Protein AF-R6ZJ84-F1 (afdb_monomer_lite)

Sequence (196 aa):
MERAIFVEGLQGAGKSTMVNRLSQKNPEYTVYREGDYVPVELAWCAYVDQETYQMLFEKYSGLKEEIYKNTVREEDAYVIAYTKILTKIPGFHKDLEQYEIYNGNKSREQFEEIVLKRYQRWNPKGEIFECAFLQNILENMLLYLQVEEEEILDFYRRLKEVLVGKKTEILLEHRILKEVFGKETRILRSKQEMPA

Secondary structure (DSSP, 8-state):
---EEEE---TTSSHHHHHHHHHHH-TTSEEE-TTS--SS--TT-EEE-HHHHHHHHHHTGGGHHHHHHTEEE-SS-EEE-GGG----STTHHHHHHTTSS-TT-S-HHHHHHHHHHHHHH---SSEEEES-SSHHHHHIIIIIS---HHHHHHHHHHHHHHTTT--EEEEES-HHHHHHHGGGEEE--STTSS--

Radius of gyration: 17.36 Å; chains: 1; bounding box: 38×36×52 Å

Structure (mmCIF, N/CA/C/O backbone):
data_AF-R6ZJ84-F1
#
_entry.id   AF-R6ZJ84-F1
#
loop_
_atom_site.group_PDB
_atom_site.id
_atom_site.type_symbol
_atom_site.label_atom_id
_atom_site.label_alt_id
_atom_site.label_comp_id
_atom_site.label_asym_id
_atom_site.label_entity_id
_atom_site.label_seq_id
_atom_site.pdbx_PDB_ins_code
_atom_site.Cartn_x
_atom_site.Cartn_y
_atom_site.Cartn_z
_atom_site.occupancy
_atom_site.B_iso_or_equiv
_atom_site.auth_seq_id
_atom_site.auth_comp_id
_atom_site.auth_asym_id
_atom_site.auth_atom_id
_atom_site.pdbx_PDB_model_num
ATOM 1 N N . MET A 1 1 ? -20.750 -7.384 13.009 1.00 53.12 1 MET A N 1
ATOM 2 C CA . MET A 1 1 ? -20.513 -6.072 12.365 1.00 53.12 1 MET A CA 1
ATOM 3 C C . MET A 1 1 ? -19.073 -6.063 11.924 1.00 53.12 1 MET A C 1
ATOM 5 O O . MET A 1 1 ? -18.196 -6.139 12.774 1.00 53.12 1 MET A O 1
ATOM 9 N N . GLU A 1 2 ? -18.869 -6.050 10.619 1.00 75.88 2 GLU A N 1
ATOM 10 C CA . GLU A 1 2 ? -17.567 -6.167 9.973 1.00 75.88 2 GLU A CA 1
ATOM 11 C C . GLU A 1 2 ? -16.751 -4.880 10.190 1.00 75.88 2 GLU A C 1
ATOM 13 O O . GLU A 1 2 ? -17.217 -3.777 9.904 1.00 75.88 2 GLU A O 1
ATOM 18 N N . ARG A 1 3 ? -15.577 -5.015 10.810 1.00 89.94 3 ARG A N 1
ATOM 19 C CA . ARG A 1 3 ? -14.608 -3.939 11.069 1.00 89.94 3 ARG A CA 1
ATOM 20 C C . ARG A 1 3 ? -13.269 -4.349 10.475 1.00 89.94 3 ARG A C 1
ATOM 22 O O . ARG A 1 3 ? -13.009 -5.535 10.329 1.00 89.94 3 ARG A O 1
ATOM 29 N N . ALA A 1 4 ? -12.408 -3.385 10.218 1.00 93.62 4 ALA A N 1
ATOM 30 C CA . ALA A 1 4 ? -11.043 -3.641 9.798 1.00 93.62 4 ALA A CA 1
ATOM 31 C C . ALA A 1 4 ? -10.068 -3.450 10.952 1.00 93.62 4 ALA A C 1
ATOM 33 O O . ALA A 1 4 ? -10.206 -2.498 11.722 1.00 93.62 4 ALA A O 1
ATOM 34 N N . ILE A 1 5 ? -9.082 -4.334 11.057 1.00 92.75 5 ILE A N 1
ATOM 35 C CA . ILE A 1 5 ? -8.035 -4.274 12.072 1.00 92.75 5 ILE A CA 1
ATOM 36 C C . ILE A 1 5 ? -6.697 -4.077 11.369 1.00 92.75 5 ILE A C 1
ATOM 38 O O . ILE A 1 5 ? -6.252 -4.944 10.623 1.00 92.75 5 ILE A O 1
ATOM 42 N N . PHE A 1 6 ? -6.044 -2.953 11.632 1.00 91.94 6 PHE A N 1
ATOM 43 C CA . PHE A 1 6 ? -4.700 -2.658 11.149 1.00 91.94 6 PHE A CA 1
ATOM 44 C C . PHE A 1 6 ? -3.689 -2.998 12.237 1.00 91.94 6 PHE A C 1
ATOM 46 O O . PHE A 1 6 ? -3.776 -2.486 13.354 1.00 91.94 6 PHE A O 1
ATOM 53 N N . VAL A 1 7 ? -2.746 -3.882 11.924 1.00 90.38 7 VAL A N 1
ATOM 54 C CA . VAL A 1 7 ? -1.642 -4.255 12.807 1.00 90.38 7 VAL A CA 1
ATOM 55 C C . VAL A 1 7 ? -0.372 -3.595 12.288 1.00 90.38 7 VAL A C 1
ATOM 57 O O . VAL A 1 7 ? 0.211 -4.030 11.296 1.00 90.38 7 VAL A O 1
ATOM 60 N N . GLU A 1 8 ? 0.061 -2.555 12.992 1.00 86.31 8 GLU A N 1
ATOM 61 C CA . GLU A 1 8 ? 1.183 -1.698 12.615 1.00 86.31 8 GLU A CA 1
ATOM 62 C C . GLU A 1 8 ? 2.317 -1.792 13.645 1.00 86.31 8 GLU A C 1
ATOM 64 O O . GLU A 1 8 ? 2.093 -2.008 14.838 1.00 86.31 8 GLU A O 1
ATOM 69 N N . GLY A 1 9 ? 3.555 -1.587 13.203 1.00 79.75 9 GLY A N 1
ATOM 70 C CA . GLY A 1 9 ? 4.733 -1.620 14.071 1.00 79.75 9 GLY A CA 1
ATOM 71 C C . GLY A 1 9 ? 6.024 -1.810 13.283 1.00 79.75 9 GLY A C 1
ATOM 72 O O . GLY A 1 9 ? 5.988 -2.100 12.092 1.00 79.75 9 GLY A O 1
ATOM 73 N N . LEU A 1 10 ? 7.174 -1.690 13.944 1.00 77.56 10 LEU A N 1
ATOM 74 C CA . LEU A 1 10 ? 8.474 -1.865 13.289 1.00 77.56 10 LEU A CA 1
ATOM 75 C C . LEU A 1 10 ? 8.723 -3.325 12.879 1.00 77.56 10 LEU A C 1
ATOM 77 O O . LEU A 1 10 ? 8.015 -4.258 13.283 1.00 77.56 10 LEU A O 1
ATOM 81 N N . GLN A 1 11 ? 9.734 -3.554 12.041 1.00 75.62 11 GLN A N 1
ATOM 82 C CA . GLN A 1 11 ? 10.185 -4.912 11.748 1.00 75.62 11 GLN A CA 1
ATOM 83 C C . GLN A 1 11 ? 10.655 -5.599 13.043 1.00 75.62 11 GLN A C 1
ATOM 85 O O . GLN A 1 11 ? 11.342 -5.005 13.867 1.00 75.62 11 GLN A O 1
ATOM 90 N N . GLY A 1 12 ? 10.239 -6.851 13.255 1.00 77.44 12 GLY A N 1
ATOM 91 C CA . GLY A 1 12 ? 10.548 -7.592 14.486 1.00 77.44 12 GLY A CA 1
ATOM 92 C C . GLY A 1 12 ? 9.620 -7.318 15.682 1.00 77.44 12 GLY A C 1
ATOM 93 O O . GLY A 1 12 ? 9.706 -8.046 16.668 1.00 77.44 12 GLY A O 1
ATOM 94 N N . ALA A 1 13 ? 8.666 -6.383 15.585 1.00 80.44 13 ALA A N 1
ATOM 95 C CA . ALA A 1 13 ? 7.697 -6.067 16.652 1.00 80.44 13 ALA A CA 1
ATOM 96 C C . ALA A 1 13 ? 6.671 -7.188 16.950 1.00 80.44 13 ALA A C 1
ATOM 98 O O . ALA A 1 13 ? 5.861 -7.102 17.868 1.00 80.44 13 ALA A O 1
ATOM 99 N N . GLY A 1 14 ? 6.674 -8.276 16.173 1.00 82.50 14 GLY A N 1
ATOM 100 C CA . GLY A 1 14 ? 5.743 -9.393 16.360 1.00 82.50 14 GLY A CA 1
ATOM 101 C C . GLY A 1 14 ? 4.381 -9.218 15.678 1.00 82.50 14 GLY A C 1
ATOM 102 O O . GLY A 1 14 ? 3.449 -9.953 16.010 1.00 82.50 14 GLY A O 1
ATOM 103 N N . LYS A 1 15 ? 4.269 -8.317 14.692 1.00 87.31 15 LYS A N 1
ATOM 104 C CA . LYS A 1 15 ? 3.055 -8.085 13.884 1.00 87.31 15 LYS A CA 1
ATOM 105 C C . LYS A 1 15 ? 2.448 -9.377 13.344 1.00 87.31 15 LYS A C 1
ATOM 107 O O . LYS A 1 15 ? 1.295 -9.678 13.635 1.00 87.31 15 LYS A O 1
ATOM 112 N N . SER A 1 16 ? 3.249 -10.219 12.692 1.00 88.56 16 SER A N 1
ATOM 113 C CA . SER A 1 16 ? 2.765 -11.478 12.114 1.00 88.56 16 SER A CA 1
ATOM 114 C C . SER A 1 16 ? 2.204 -12.430 13.176 1.00 88.56 16 SER A C 1
ATOM 116 O O . SER A 1 16 ? 1.234 -13.143 12.922 1.00 88.56 16 SER A O 1
ATOM 118 N N . THR A 1 17 ? 2.767 -12.411 14.394 1.00 88.44 17 THR A N 1
ATOM 119 C CA . THR A 1 17 ? 2.238 -13.173 15.541 1.00 88.44 17 THR A CA 1
ATOM 120 C C . THR A 1 17 ? 0.895 -12.614 16.005 1.00 88.44 17 THR A C 1
ATOM 122 O O . THR A 1 17 ? -0.007 -13.393 16.312 1.00 88.44 17 THR A O 1
ATOM 125 N N . MET A 1 18 ? 0.736 -11.289 16.043 1.00 87.88 18 MET A N 1
ATOM 126 C CA . MET A 1 18 ? -0.544 -10.654 16.356 1.00 87.88 18 MET A CA 1
ATOM 127 C C . MET A 1 18 ? -1.606 -10.995 15.308 1.00 87.88 18 MET A C 1
ATOM 129 O O . MET A 1 18 ? -2.676 -11.479 15.668 1.00 87.88 18 MET A O 1
ATOM 133 N N . VAL A 1 19 ? -1.288 -10.815 14.025 1.00 91.75 19 VAL A N 1
ATOM 134 C CA . VAL A 1 19 ? -2.180 -11.145 12.906 1.00 91.75 19 VAL A CA 1
ATOM 135 C C . VAL A 1 19 ? -2.615 -12.610 12.977 1.00 91.75 19 VAL A C 1
ATOM 137 O O . VAL A 1 19 ? -3.804 -12.893 12.874 1.00 91.75 19 VAL A O 1
ATOM 140 N N . ASN A 1 20 ? -1.692 -13.541 13.258 1.00 91.81 20 ASN A N 1
ATOM 141 C CA . ASN A 1 20 ? -2.020 -14.960 13.450 1.00 91.81 20 ASN A CA 1
ATOM 142 C C . ASN A 1 20 ? -3.033 -15.183 14.579 1.00 91.81 20 ASN A C 1
ATOM 144 O O . ASN A 1 20 ? -3.999 -15.920 14.405 1.00 91.81 20 ASN A O 1
ATOM 148 N N . ARG A 1 21 ? -2.833 -14.548 15.739 1.00 90.81 21 ARG A N 1
ATOM 149 C CA . ARG A 1 21 ? -3.754 -14.693 16.876 1.00 90.81 21 ARG A CA 1
ATOM 150 C C . ARG A 1 21 ? -5.117 -14.072 16.592 1.00 90.81 21 ARG A C 1
ATOM 152 O O . ARG A 1 21 ? -6.128 -14.659 16.959 1.00 90.81 21 ARG A O 1
ATOM 159 N N . LEU A 1 22 ? -5.153 -12.909 15.943 1.00 91.31 22 LEU A N 1
ATOM 160 C CA . LEU A 1 22 ? -6.401 -12.263 15.542 1.00 91.31 22 LEU A CA 1
ATOM 161 C C . LEU A 1 22 ? -7.157 -13.120 14.526 1.00 91.31 22 LEU A C 1
ATOM 163 O O . LEU A 1 22 ? -8.351 -13.328 14.700 1.00 91.31 22 LEU A O 1
ATOM 167 N N . SER A 1 23 ? -6.463 -13.677 13.535 1.00 93.75 23 SER A N 1
ATOM 168 C CA . SER A 1 23 ? -7.051 -14.574 12.536 1.00 93.75 23 SER A CA 1
ATOM 169 C C . SER A 1 23 ? -7.637 -15.838 13.166 1.00 93.75 23 SER A C 1
ATOM 171 O O . SER A 1 23 ? -8.750 -16.225 12.839 1.00 93.75 23 SER A O 1
ATOM 173 N N . GLN A 1 24 ? -6.944 -16.446 14.135 1.00 93.56 24 GLN A N 1
ATOM 174 C CA . GLN A 1 24 ? -7.463 -17.614 14.859 1.00 93.56 24 GLN A CA 1
ATOM 175 C C . GLN A 1 24 ? -8.738 -17.307 15.658 1.00 93.56 24 GLN A C 1
ATOM 177 O O . GLN A 1 24 ? -9.590 -18.179 15.808 1.00 93.56 24 GLN A O 1
ATOM 182 N N . LYS A 1 25 ? -8.864 -16.084 16.183 1.00 90.94 25 LYS A N 1
ATOM 183 C CA . LYS A 1 25 ? -10.033 -15.640 16.960 1.00 90.94 25 LYS A CA 1
ATOM 184 C C . LYS A 1 25 ? -11.189 -15.141 16.099 1.00 90.94 25 LYS A C 1
ATOM 186 O O . LYS A 1 25 ? -12.320 -15.149 16.566 1.00 90.94 25 LYS A O 1
ATOM 191 N N . ASN A 1 26 ? -10.892 -14.693 14.885 1.00 90.88 26 ASN A N 1
ATOM 192 C CA . ASN A 1 26 ? -11.852 -14.149 13.931 1.00 90.88 26 ASN A CA 1
ATOM 193 C C . ASN A 1 26 ? -11.669 -14.900 12.598 1.00 90.88 26 ASN A C 1
ATOM 195 O O . ASN A 1 26 ? -11.151 -14.323 11.639 1.00 90.88 26 ASN A O 1
ATOM 199 N N . PRO A 1 27 ? -11.989 -16.208 12.539 1.00 92.06 27 PRO A N 1
ATOM 200 C CA . PRO A 1 27 ? -11.742 -17.042 11.359 1.00 92.06 27 PRO A CA 1
ATOM 201 C C . PRO A 1 27 ? -12.523 -16.594 10.115 1.00 92.06 27 PRO A C 1
ATOM 203 O O . PRO A 1 27 ? -12.186 -16.988 9.004 1.00 92.06 27 PRO A O 1
ATOM 206 N N . GLU A 1 28 ? -13.562 -15.782 10.293 1.00 93.56 28 GLU A N 1
ATOM 207 C CA . GLU A 1 28 ? -14.332 -15.150 9.227 1.00 93.56 28 GLU A CA 1
ATOM 208 C C . GLU A 1 28 ? -13.633 -13.933 8.603 1.00 93.56 28 GLU A C 1
ATOM 210 O O . GLU A 1 28 ? -14.063 -13.468 7.548 1.00 93.56 28 GLU A O 1
ATOM 215 N N . TYR A 1 29 ? -12.569 -13.412 9.228 1.00 94.56 29 TYR A N 1
ATOM 216 C CA . TYR A 1 29 ? -11.862 -12.242 8.716 1.00 94.56 29 TYR A CA 1
ATOM 217 C C . TYR A 1 29 ? -10.895 -12.625 7.599 1.00 94.56 29 TYR A C 1
ATOM 219 O O . TYR A 1 29 ? -10.146 -13.600 7.690 1.00 94.56 29 TYR A O 1
ATOM 227 N N . THR A 1 30 ? -10.843 -11.785 6.569 1.00 94.69 30 THR A N 1
ATOM 228 C CA . THR A 1 30 ? -9.831 -11.895 5.516 1.00 94.69 30 THR A CA 1
ATOM 229 C C . THR A 1 30 ? -8.513 -11.316 6.012 1.00 94.69 30 THR A C 1
ATOM 231 O O . THR A 1 30 ? -8.463 -10.180 6.480 1.00 94.69 30 THR A O 1
ATOM 234 N N . VAL A 1 31 ? -7.432 -12.088 5.913 1.00 93.81 31 VAL A N 1
ATOM 235 C CA . VAL A 1 31 ? -6.096 -11.641 6.321 1.00 93.81 31 VAL A CA 1
ATOM 236 C C . VAL A 1 31 ? -5.303 -11.193 5.104 1.00 93.81 31 VAL A C 1
ATOM 238 O O . VAL A 1 31 ? -5.142 -11.964 4.163 1.00 93.81 31 VAL A O 1
ATOM 241 N N . TYR A 1 32 ? -4.763 -9.981 5.179 1.00 92.44 32 TYR A N 1
ATOM 242 C CA . TYR A 1 32 ? -3.833 -9.417 4.210 1.00 92.44 32 TYR A CA 1
ATOM 243 C C . TYR A 1 32 ? -2.459 -9.277 4.851 1.00 92.44 32 TYR A C 1
ATOM 245 O O . TYR A 1 32 ? -2.297 -8.600 5.871 1.00 92.44 32 TYR A O 1
ATOM 253 N N . ARG A 1 33 ? -1.476 -9.949 4.259 1.00 88.31 33 ARG A N 1
ATOM 254 C CA . ARG A 1 33 ? -0.074 -9.877 4.658 1.00 88.31 33 ARG A CA 1
ATOM 255 C C . ARG A 1 33 ? 0.638 -8.777 3.896 1.00 88.31 33 ARG A C 1
ATOM 257 O O . ARG A 1 33 ? 0.220 -8.362 2.818 1.00 88.31 33 ARG A O 1
ATOM 264 N N . GLU A 1 34 ? 1.769 -8.374 4.450 1.00 80.31 34 GLU A N 1
ATOM 265 C CA . GLU A 1 34 ? 2.727 -7.512 3.776 1.00 80.31 34 GLU A CA 1
ATOM 266 C C . GLU A 1 34 ? 3.066 -8.092 2.382 1.00 80.31 34 GLU A C 1
ATOM 268 O O . GLU A 1 34 ? 3.438 -9.264 2.251 1.00 80.31 34 GLU A O 1
ATOM 273 N N . GLY A 1 35 ? 2.874 -7.286 1.333 1.00 73.62 35 GLY A N 1
ATOM 274 C CA . GLY A 1 35 ? 3.100 -7.665 -0.068 1.00 73.62 35 GLY A CA 1
ATOM 275 C C . GLY A 1 35 ? 1.980 -8.409 -0.772 1.00 73.62 35 GLY A C 1
ATOM 276 O O . GLY A 1 35 ? 2.141 -8.770 -1.937 1.00 73.62 35 GLY A O 1
ATOM 277 N N . ASP A 1 36 ? 0.858 -8.666 -0.106 1.00 84.50 36 ASP A N 1
ATOM 278 C CA . ASP A 1 36 ? -0.362 -9.043 -0.815 1.00 84.50 36 ASP A CA 1
ATOM 279 C C . ASP A 1 36 ? -0.910 -7.847 -1.609 1.00 84.50 36 ASP A C 1
ATOM 281 O O . ASP A 1 36 ? -0.648 -6.692 -1.283 1.00 84.50 36 ASP A O 1
ATOM 285 N N . TYR A 1 37 ? -1.727 -8.114 -2.632 1.00 86.56 37 TYR A N 1
ATOM 286 C CA . TYR A 1 37 ? -2.614 -7.069 -3.136 1.00 86.56 37 TYR A CA 1
ATOM 287 C C . TYR A 1 37 ? -3.651 -6.750 -2.057 1.00 86.56 37 TYR A C 1
ATOM 289 O O . TYR A 1 37 ? -4.413 -7.630 -1.640 1.00 86.56 37 TYR A O 1
ATOM 297 N N . VAL A 1 38 ? -3.702 -5.487 -1.638 1.00 85.75 38 VAL A N 1
ATOM 298 C CA . VAL A 1 38 ? -4.604 -5.019 -0.589 1.00 85.75 38 VAL A CA 1
ATOM 299 C C . VAL A 1 38 ? -5.481 -3.875 -1.122 1.00 85.75 38 VAL A C 1
ATOM 301 O O . VAL A 1 38 ? -4.993 -2.998 -1.838 1.00 85.75 38 VAL A O 1
ATOM 304 N N . PRO A 1 39 ? -6.779 -3.799 -0.765 1.00 85.44 39 PRO A N 1
ATOM 305 C CA . PRO A 1 39 ? -7.652 -2.714 -1.231 1.00 85.44 39 PRO A CA 1
ATOM 306 C C . PRO A 1 39 ? -7.190 -1.294 -0.860 1.00 85.44 39 PRO A C 1
ATOM 308 O O . PRO A 1 39 ? -7.566 -0.337 -1.529 1.00 85.44 39 PRO A O 1
ATOM 311 N N . VAL A 1 40 ? -6.390 -1.150 0.200 1.00 90.88 40 VAL A N 1
ATOM 312 C CA . VAL A 1 40 ? -5.997 0.149 0.776 1.00 90.88 40 VAL A CA 1
ATOM 313 C C . VAL A 1 40 ? -4.511 0.484 0.630 1.00 90.88 40 VAL A C 1
ATOM 315 O O . VAL A 1 40 ? -4.148 1.646 0.749 1.00 90.88 40 VAL A O 1
ATOM 318 N N . GLU A 1 41 ? -3.670 -0.501 0.312 1.00 90.50 41 GLU A N 1
ATOM 319 C CA . GLU A 1 41 ? -2.203 -0.407 0.309 1.00 90.50 41 GLU A CA 1
ATOM 320 C C . GLU A 1 41 ? -1.638 -1.084 -0.951 1.00 90.50 41 GLU A C 1
ATOM 322 O O . GLU A 1 41 ? -2.194 -2.072 -1.428 1.00 90.50 41 GLU A O 1
ATOM 327 N N . LEU A 1 42 ? -0.557 -0.525 -1.496 1.00 92.25 42 LEU A N 1
ATOM 328 C CA . LEU A 1 42 ? 0.132 -0.932 -2.721 1.00 92.25 42 LEU A CA 1
ATOM 329 C C . LEU A 1 42 ? 1.640 -1.178 -2.534 1.00 92.25 42 LEU A C 1
ATOM 331 O O . LEU A 1 42 ? 2.360 -1.266 -3.528 1.00 92.25 42 LEU A O 1
ATOM 335 N N . ALA A 1 43 ? 2.143 -1.267 -1.302 1.00 90.50 43 ALA A N 1
ATOM 336 C CA . ALA A 1 43 ? 3.534 -1.637 -1.059 1.00 90.50 43 ALA A CA 1
ATOM 337 C C . ALA A 1 43 ? 3.872 -2.950 -1.784 1.00 90.50 43 ALA A C 1
ATOM 339 O O . ALA A 1 43 ? 3.113 -3.922 -1.723 1.00 90.50 43 ALA A O 1
ATOM 340 N N . TRP A 1 44 ? 4.995 -2.957 -2.509 1.00 91.94 44 TRP A N 1
ATOM 341 C CA . TRP A 1 44 ? 5.437 -4.087 -3.336 1.00 91.94 44 TRP A CA 1
ATOM 342 C C . TRP A 1 44 ? 4.495 -4.479 -4.476 1.00 91.94 44 TRP A C 1
ATOM 344 O O . TRP A 1 44 ? 4.502 -5.626 -4.943 1.00 91.94 44 TRP A O 1
ATOM 354 N N . CYS A 1 45 ? 3.705 -3.512 -4.946 1.00 94.38 45 CYS A N 1
ATOM 355 C CA . CYS A 1 45 ? 2.878 -3.620 -6.135 1.00 94.38 45 CYS A CA 1
ATOM 356 C C . CYS A 1 45 ? 3.227 -2.521 -7.146 1.00 94.38 45 CYS A C 1
ATOM 358 O O . CYS A 1 45 ? 3.256 -1.335 -6.817 1.00 94.38 45 CYS A O 1
ATOM 360 N N . ALA A 1 46 ? 3.397 -2.901 -8.411 1.00 95.94 46 ALA A N 1
ATOM 361 C CA . ALA A 1 46 ? 3.502 -1.937 -9.500 1.00 95.94 46 ALA A CA 1
ATOM 362 C C . ALA A 1 46 ? 2.115 -1.343 -9.785 1.00 95.94 46 ALA A C 1
ATOM 364 O O . ALA A 1 46 ? 1.144 -2.092 -9.910 1.00 95.94 46 ALA A O 1
ATOM 365 N N . TYR A 1 47 ? 2.029 -0.017 -9.905 1.00 96.00 47 TYR A N 1
ATOM 366 C CA . TYR A 1 47 ? 0.806 0.732 -10.194 1.00 96.00 47 TYR A CA 1
ATOM 367 C C . TYR A 1 47 ? 0.950 1.457 -11.533 1.00 96.00 47 TYR A C 1
ATOM 369 O O . TYR A 1 47 ? 1.595 2.507 -11.634 1.00 96.00 47 TYR A O 1
ATOM 377 N N . VAL A 1 48 ? 0.372 0.864 -12.577 1.00 96.50 48 VAL A N 1
ATOM 378 C CA . VAL A 1 48 ? 0.633 1.248 -13.968 1.00 96.50 48 VAL A CA 1
ATOM 379 C C . VAL A 1 48 ? -0.649 1.524 -14.742 1.00 96.50 48 VAL A C 1
ATOM 381 O O . VAL A 1 48 ? -1.707 0.974 -14.442 1.00 96.50 48 VAL A O 1
ATOM 384 N N . ASP A 1 49 ? -0.556 2.367 -15.765 1.00 96.06 49 ASP A N 1
ATOM 385 C CA . ASP A 1 49 ? -1.636 2.557 -16.729 1.00 96.06 49 ASP A CA 1
ATOM 386 C C . ASP A 1 49 ? -1.718 1.388 -17.729 1.00 96.06 49 ASP A C 1
ATOM 388 O O . ASP A 1 49 ? -0.925 0.442 -17.713 1.00 96.06 49 ASP A O 1
ATOM 392 N N . GLN A 1 50 ? -2.718 1.437 -18.610 1.00 95.94 50 GLN A N 1
ATOM 393 C CA . GLN A 1 50 ? -2.937 0.397 -19.612 1.00 95.94 50 GLN A CA 1
ATOM 394 C C . GLN A 1 50 ? -1.775 0.260 -20.604 1.00 95.94 50 GLN A C 1
ATOM 396 O O . GLN A 1 50 ? -1.464 -0.858 -21.013 1.00 95.94 50 GLN A O 1
ATOM 401 N N . GLU A 1 51 ? -1.159 1.366 -21.013 1.00 96.81 51 GLU A N 1
ATOM 402 C CA . GLU A 1 51 ? -0.064 1.354 -21.987 1.00 96.81 51 GLU A CA 1
ATOM 403 C C . GLU A 1 51 ? 1.169 0.668 -21.395 1.00 96.81 51 GLU A C 1
ATOM 405 O O . GLU A 1 51 ? 1.705 -0.283 -21.968 1.00 96.81 51 GLU A O 1
ATOM 410 N N . THR A 1 52 ? 1.546 1.074 -20.186 1.00 97.31 52 THR A N 1
ATOM 411 C CA . THR A 1 52 ? 2.655 0.494 -19.433 1.00 97.31 52 THR A CA 1
ATOM 412 C C . THR A 1 52 ? 2.396 -0.974 -19.113 1.00 97.31 52 THR A C 1
ATOM 414 O O . THR A 1 52 ? 3.293 -1.805 -19.252 1.00 97.31 52 THR A O 1
ATOM 417 N N . TYR A 1 53 ? 1.161 -1.334 -18.755 1.00 97.31 53 TYR A N 1
ATOM 418 C CA . TYR A 1 53 ? 0.775 -2.726 -18.537 1.00 97.31 53 TYR A CA 1
ATOM 419 C C . TYR A 1 53 ? 0.988 -3.597 -19.784 1.00 97.31 53 TYR A C 1
ATOM 421 O O . TYR A 1 53 ? 1.592 -4.668 -19.694 1.00 97.31 53 TYR A O 1
ATOM 429 N N . GLN A 1 54 ? 0.542 -3.134 -20.957 1.00 96.31 54 GLN A N 1
ATOM 430 C CA . GLN A 1 54 ? 0.733 -3.854 -22.222 1.00 96.31 54 GLN A CA 1
ATOM 431 C C . GLN A 1 54 ? 2.219 -3.973 -22.584 1.00 96.31 54 GLN A C 1
ATOM 433 O O . GLN A 1 54 ? 2.682 -5.062 -22.926 1.00 96.31 54 GLN A O 1
ATOM 438 N N . MET A 1 55 ? 2.991 -2.897 -22.411 1.00 97.19 55 MET A N 1
ATOM 439 C CA . MET A 1 55 ? 4.443 -2.919 -22.601 1.00 97.19 55 MET A CA 1
ATOM 440 C C . MET A 1 55 ? 5.120 -3.967 -21.701 1.00 97.19 55 MET A C 1
ATOM 442 O O . MET A 1 55 ? 5.955 -4.738 -22.178 1.00 97.19 55 MET A O 1
ATOM 446 N N . LEU A 1 56 ? 4.764 -4.037 -20.412 1.00 96.12 56 LEU A N 1
ATOM 447 C CA . LEU A 1 56 ? 5.310 -5.036 -19.483 1.00 96.12 56 LEU A CA 1
ATOM 448 C C . LEU A 1 56 ? 4.929 -6.465 -19.895 1.00 96.12 56 LEU A C 1
ATOM 450 O O . LEU A 1 56 ? 5.766 -7.369 -19.831 1.00 96.12 56 LEU A O 1
ATOM 454 N N . PHE A 1 57 ? 3.700 -6.662 -20.376 1.00 92.19 57 PHE A N 1
ATOM 455 C CA . PHE A 1 57 ? 3.225 -7.935 -20.924 1.00 92.19 57 PHE A CA 1
ATOM 456 C C . PHE A 1 57 ? 4.040 -8.410 -22.126 1.00 92.19 57 PHE A C 1
ATOM 458 O O . PHE A 1 57 ? 4.302 -9.606 -22.272 1.00 92.19 57 PHE A O 1
ATOM 465 N N . GLU A 1 58 ? 4.422 -7.495 -23.011 1.00 95.00 58 GLU A N 1
ATOM 466 C CA . GLU A 1 58 ? 5.235 -7.803 -24.185 1.00 95.00 58 GLU A CA 1
ATOM 467 C C . GLU A 1 58 ? 6.695 -8.058 -23.808 1.00 95.00 58 GLU A C 1
ATOM 469 O O . GLU A 1 58 ? 7.256 -9.095 -24.182 1.00 95.00 58 GLU A O 1
ATOM 474 N N . LYS A 1 59 ? 7.281 -7.163 -23.003 1.00 96.38 59 LYS A N 1
ATOM 475 C CA . LYS A 1 59 ? 8.667 -7.247 -22.519 1.00 96.38 59 LYS A CA 1
ATOM 476 C C . LYS A 1 59 ? 8.932 -8.559 -21.783 1.00 96.38 59 LYS A C 1
ATOM 478 O O . LYS A 1 59 ? 9.949 -9.208 -22.024 1.00 96.38 59 LYS A O 1
ATOM 483 N N . TYR A 1 60 ? 7.999 -8.981 -20.933 1.00 96.38 60 TYR A N 1
ATOM 484 C CA . TYR A 1 60 ? 8.082 -10.218 -20.159 1.00 96.38 60 TYR A CA 1
ATOM 485 C C . TYR A 1 60 ? 7.124 -11.284 -20.689 1.00 96.38 60 TYR A C 1
ATOM 487 O O . TYR A 1 60 ? 6.398 -11.924 -19.931 1.00 96.38 60 TYR A O 1
ATOM 495 N N . SER A 1 61 ? 7.150 -11.512 -22.006 1.00 93.62 61 SER A N 1
ATOM 496 C CA . SER A 1 61 ? 6.257 -12.462 -22.684 1.00 93.62 61 SER A CA 1
ATOM 497 C C . SER A 1 61 ? 6.240 -13.874 -22.075 1.00 93.62 61 SER A C 1
ATOM 499 O O . SER A 1 61 ? 5.183 -14.500 -22.019 1.00 93.62 61 SER A O 1
ATOM 501 N N . GLY A 1 62 ? 7.377 -14.350 -21.553 1.00 94.62 62 GLY A N 1
ATOM 502 C CA . GLY A 1 62 ? 7.494 -15.636 -20.851 1.00 94.62 62 GLY A CA 1
ATOM 503 C C . GLY A 1 62 ? 6.854 -15.685 -19.455 1.00 94.62 62 GLY A C 1
ATOM 504 O O . GLY A 1 62 ? 6.801 -16.756 -18.862 1.00 94.62 62 GLY A O 1
ATOM 505 N N . LEU A 1 63 ? 6.377 -14.554 -18.928 1.00 96.75 63 LEU A N 1
ATOM 506 C CA . LEU A 1 63 ? 5.690 -14.435 -17.637 1.00 96.75 63 LEU A CA 1
ATOM 507 C C . LEU A 1 63 ? 4.242 -13.948 -17.780 1.00 96.75 63 LEU A C 1
ATOM 509 O O . LEU A 1 63 ? 3.616 -13.657 -16.768 1.00 96.75 63 LEU A O 1
ATOM 513 N N . LYS A 1 64 ? 3.684 -13.861 -18.997 1.00 94.69 64 LYS A N 1
ATOM 514 C CA . LYS A 1 64 ? 2.336 -13.302 -19.234 1.00 94.69 64 LYS A CA 1
ATOM 515 C C . LYS A 1 64 ? 1.259 -13.893 -18.330 1.00 94.69 64 LYS A C 1
ATOM 517 O O . LYS A 1 64 ? 0.456 -13.144 -17.786 1.00 94.69 64 LYS A O 1
ATOM 522 N N . GLU A 1 65 ? 1.248 -15.213 -18.158 1.00 96.00 65 GLU A N 1
ATOM 523 C CA . GLU A 1 65 ? 0.269 -15.888 -17.298 1.00 96.00 65 GLU A CA 1
ATOM 524 C C . GLU A 1 65 ? 0.430 -15.490 -15.828 1.00 96.00 65 GLU A C 1
ATOM 526 O O . GLU A 1 65 ? -0.556 -15.183 -15.161 1.00 96.00 65 GLU A O 1
ATOM 531 N N . GLU A 1 66 ? 1.668 -15.426 -15.336 1.00 96.94 66 GLU A N 1
ATOM 532 C CA . GLU A 1 66 ? 1.957 -15.027 -13.958 1.00 96.94 66 GLU A CA 1
ATOM 533 C C . GLU A 1 66 ? 1.668 -13.543 -13.719 1.00 96.94 66 GLU A C 1
ATOM 535 O O . GLU A 1 66 ? 1.080 -13.197 -12.696 1.00 96.94 66 GLU A O 1
ATOM 540 N N . ILE A 1 67 ? 2.008 -12.662 -14.666 1.00 96.94 67 ILE A N 1
ATOM 541 C CA . ILE A 1 67 ? 1.665 -11.239 -14.575 1.00 96.94 67 ILE A CA 1
ATOM 542 C C . ILE A 1 67 ? 0.143 -11.090 -14.574 1.00 96.94 67 ILE A C 1
ATOM 544 O O . ILE A 1 67 ? -0.390 -10.449 -13.674 1.00 96.94 67 ILE A O 1
ATOM 548 N N . TYR A 1 68 ? -0.571 -11.738 -15.499 1.00 96.44 68 TYR A N 1
ATOM 549 C CA . TYR A 1 68 ? -2.036 -11.704 -15.551 1.00 96.44 68 TYR A CA 1
ATOM 550 C C . TYR A 1 68 ? -2.668 -12.164 -14.233 1.00 96.44 68 TYR A C 1
ATOM 552 O O . TYR A 1 68 ? -3.508 -11.469 -13.669 1.00 96.44 68 TYR A O 1
ATOM 560 N N . LYS A 1 69 ? -2.231 -13.316 -13.714 1.00 96.12 69 LYS A N 1
ATOM 561 C CA . LYS A 1 69 ? -2.750 -13.915 -12.478 1.00 96.12 69 LYS A CA 1
ATOM 562 C C . LYS A 1 69 ? -2.522 -13.040 -11.245 1.00 96.12 69 LYS A C 1
ATOM 564 O O . LYS A 1 69 ? -3.343 -13.062 -10.334 1.00 96.12 69 LYS A O 1
ATOM 569 N N . ASN A 1 70 ? -1.418 -12.296 -11.210 1.00 95.12 70 ASN A N 1
ATOM 570 C CA . ASN A 1 70 ? -1.064 -11.412 -10.099 1.00 95.12 70 ASN A CA 1
ATOM 571 C C . ASN A 1 70 ? -1.432 -9.944 -10.369 1.00 95.12 70 ASN A C 1
ATOM 573 O O . ASN A 1 70 ? -0.943 -9.058 -9.668 1.00 95.12 70 ASN A O 1
ATOM 577 N N . THR A 1 71 ? -2.280 -9.681 -11.369 1.00 95.75 71 THR A N 1
ATOM 578 C CA . THR A 1 71 ? -2.767 -8.338 -11.678 1.00 95.75 71 THR A CA 1
ATOM 579 C C . THR A 1 71 ? -4.222 -8.167 -11.277 1.00 95.75 71 THR A C 1
ATOM 581 O O . THR A 1 71 ? -5.087 -8.957 -11.655 1.00 95.75 71 THR A O 1
ATOM 584 N N . VAL A 1 72 ? -4.513 -7.067 -10.588 1.00 94.81 72 VAL A N 1
ATOM 585 C CA . VAL A 1 72 ? -5.875 -6.574 -10.386 1.00 94.81 72 VAL A CA 1
ATOM 586 C C . VAL A 1 72 ? -6.083 -5.335 -11.243 1.00 94.81 72 VAL A C 1
ATOM 588 O O . VAL A 1 72 ? -5.316 -4.375 -11.170 1.00 94.81 72 VAL A O 1
ATOM 591 N N . ARG A 1 73 ? -7.132 -5.358 -12.068 1.00 93.62 73 ARG A N 1
ATOM 592 C CA . ARG A 1 73 ? -7.569 -4.179 -12.814 1.00 93.62 73 ARG A CA 1
ATOM 593 C C . ARG A 1 73 ? -8.449 -3.315 -11.919 1.00 93.62 73 ARG A C 1
ATOM 595 O O . ARG A 1 73 ? -9.507 -3.752 -11.471 1.00 93.62 73 ARG A O 1
ATOM 602 N N . GLU A 1 74 ? -8.020 -2.083 -11.717 1.00 89.50 74 GLU A N 1
ATOM 603 C CA . GLU A 1 74 ? -8.811 -1.004 -11.141 1.00 89.50 74 GLU A CA 1
ATOM 604 C C . GLU A 1 74 ? -9.318 -0.098 -12.280 1.00 89.50 74 GLU A C 1
ATOM 606 O O . GLU A 1 74 ? -8.942 -0.289 -13.437 1.00 89.50 74 GLU A O 1
ATOM 611 N N . GLU A 1 75 ? -10.225 0.843 -11.994 1.00 83.38 75 GLU A N 1
ATOM 612 C CA . GLU A 1 75 ? -10.880 1.660 -13.039 1.00 83.38 75 GLU A CA 1
ATOM 613 C C . GLU A 1 75 ? -9.876 2.302 -14.010 1.00 83.38 75 GLU A C 1
ATOM 615 O O . GLU A 1 75 ? -10.029 2.164 -15.224 1.00 83.38 75 GLU A O 1
ATOM 620 N N . ASP A 1 76 ? -8.819 2.909 -13.463 1.00 85.31 76 ASP A N 1
ATOM 621 C CA . ASP A 1 76 ? -7.855 3.718 -14.216 1.00 85.31 76 ASP A CA 1
ATOM 622 C C . ASP A 1 76 ? -6.443 3.100 -14.252 1.00 85.31 76 ASP A C 1
ATOM 624 O O . ASP A 1 76 ? -5.520 3.702 -14.800 1.00 85.31 76 ASP A O 1
ATOM 628 N N . ALA A 1 77 ? -6.239 1.929 -13.639 1.00 93.31 77 ALA A N 1
ATOM 629 C CA . ALA A 1 77 ? -4.905 1.372 -13.417 1.00 93.31 77 ALA A CA 1
ATOM 630 C C . ALA A 1 77 ? -4.889 -0.159 -13.326 1.00 93.31 77 ALA A C 1
ATOM 632 O O . ALA A 1 77 ? -5.900 -0.813 -13.066 1.00 93.31 77 ALA A O 1
ATOM 633 N N . TYR A 1 78 ? -3.701 -0.725 -13.495 1.00 95.88 78 TYR A N 1
ATOM 634 C CA . TYR A 1 78 ? -3.386 -2.122 -13.239 1.00 95.88 78 TYR A CA 1
ATOM 635 C C . TYR A 1 78 ? -2.426 -2.196 -12.058 1.00 95.88 78 TYR A C 1
ATOM 637 O O . TYR A 1 78 ? -1.378 -1.548 -12.049 1.00 95.88 78 TYR A O 1
ATOM 645 N N . VAL A 1 79 ? -2.798 -3.000 -11.066 1.00 95.88 79 VAL A N 1
ATOM 646 C CA . VAL A 1 79 ? -1.987 -3.264 -9.881 1.00 95.88 79 VAL A CA 1
ATOM 647 C C . VAL A 1 79 ? -1.379 -4.646 -10.009 1.00 95.88 79 VAL A C 1
ATOM 649 O O . VAL A 1 79 ? -2.113 -5.631 -9.995 1.00 95.88 79 VAL A O 1
ATOM 652 N N . ILE A 1 80 ? -0.056 -4.728 -10.114 1.00 96.00 80 ILE A N 1
ATOM 653 C CA . ILE A 1 80 ? 0.664 -5.994 -10.275 1.00 96.00 80 ILE A CA 1
ATOM 654 C C . ILE A 1 80 ? 1.399 -6.311 -8.972 1.00 96.00 80 ILE A C 1
ATOM 656 O O . ILE A 1 80 ? 2.378 -5.638 -8.644 1.00 96.00 80 ILE A O 1
ATOM 660 N N . ALA A 1 81 ? 0.982 -7.359 -8.256 1.00 94.81 81 ALA A N 1
ATOM 661 C CA . ALA A 1 81 ? 1.662 -7.866 -7.057 1.00 94.81 81 ALA A CA 1
ATOM 662 C C . ALA A 1 81 ? 2.936 -8.644 -7.445 1.00 94.81 81 ALA A C 1
ATOM 664 O O . ALA A 1 81 ? 3.040 -9.864 -7.302 1.00 94.81 81 ALA A O 1
ATOM 665 N N . TYR A 1 82 ? 3.901 -7.939 -8.029 1.00 94.31 82 TYR A N 1
ATOM 666 C CA . TYR A 1 82 ? 5.011 -8.535 -8.769 1.00 94.31 82 TYR A CA 1
ATOM 667 C C . TYR A 1 82 ? 5.996 -9.322 -7.899 1.00 94.31 82 TYR A C 1
ATOM 669 O O . TYR A 1 82 ? 6.672 -10.225 -8.392 1.00 94.31 82 TYR A O 1
ATOM 677 N N . THR A 1 83 ? 6.055 -9.035 -6.600 1.00 92.75 83 THR A N 1
ATOM 678 C CA . THR A 1 83 ? 6.862 -9.796 -5.637 1.00 92.75 83 THR A CA 1
ATOM 679 C C . THR A 1 83 ? 6.326 -11.209 -5.394 1.00 92.75 83 THR A C 1
ATOM 681 O O . THR A 1 83 ? 7.083 -12.083 -4.973 1.00 92.75 83 THR A O 1
ATOM 684 N N . LYS A 1 84 ? 5.058 -11.485 -5.738 1.00 91.81 84 LYS A N 1
ATOM 685 C CA . LYS A 1 84 ? 4.482 -12.842 -5.737 1.00 91.81 84 LYS A CA 1
ATOM 686 C C . LYS A 1 84 ? 4.901 -13.672 -6.953 1.00 91.81 84 LYS A C 1
ATOM 688 O O . LYS A 1 84 ? 4.769 -14.895 -6.928 1.00 91.81 84 LYS A O 1
ATOM 693 N N . ILE A 1 85 ? 5.429 -13.038 -8.002 1.00 94.19 85 ILE A N 1
ATOM 694 C CA . ILE A 1 85 ? 5.878 -13.719 -9.218 1.00 94.19 85 ILE A CA 1
ATOM 695 C C . ILE A 1 85 ? 7.304 -14.232 -8.997 1.00 94.19 85 ILE A C 1
ATOM 697 O O . ILE A 1 85 ? 8.280 -13.476 -9.003 1.00 94.19 85 ILE A O 1
ATOM 701 N N . LEU A 1 86 ? 7.429 -15.547 -8.808 1.00 93.88 86 LEU A N 1
ATOM 702 C CA . LEU A 1 86 ? 8.719 -16.218 -8.671 1.00 93.88 86 LEU A CA 1
ATOM 703 C C . LEU A 1 86 ? 9.323 -16.463 -10.053 1.00 93.88 86 LEU A C 1
ATOM 705 O O . LEU A 1 86 ? 8.822 -17.264 -10.838 1.00 93.88 86 LEU A O 1
ATOM 709 N N . THR A 1 87 ? 10.429 -15.789 -10.349 1.00 94.81 87 THR A N 1
ATOM 710 C CA . THR A 1 87 ? 11.090 -15.896 -11.650 1.00 94.81 87 THR A CA 1
ATOM 711 C C . THR A 1 87 ? 12.604 -15.805 -11.525 1.00 94.81 87 THR A C 1
ATOM 713 O O . THR A 1 87 ? 13.137 -15.214 -10.589 1.00 94.81 87 THR A O 1
ATOM 716 N N . LYS A 1 88 ? 13.303 -16.409 -12.492 1.00 93.62 88 LYS A N 1
ATOM 717 C CA . LYS A 1 88 ? 14.758 -16.294 -12.664 1.00 93.62 88 LYS A CA 1
ATOM 718 C C . LYS A 1 88 ? 15.145 -15.255 -13.716 1.00 93.62 88 LYS A C 1
ATOM 720 O O . LYS A 1 88 ? 16.337 -15.085 -13.957 1.00 93.62 88 LYS A O 1
ATOM 725 N N . ILE A 1 89 ? 14.173 -14.604 -14.366 1.00 93.50 89 ILE A N 1
ATOM 726 C CA . ILE A 1 89 ? 14.445 -13.568 -15.367 1.00 93.50 89 ILE A CA 1
ATOM 727 C C . ILE A 1 89 ? 15.168 -12.406 -14.671 1.00 93.50 89 ILE A C 1
ATOM 729 O O . ILE A 1 89 ? 14.578 -11.764 -13.796 1.00 93.50 89 ILE A O 1
ATOM 733 N N . PRO A 1 90 ? 16.437 -12.127 -15.024 1.00 92.50 90 PRO A N 1
ATOM 734 C CA . PRO A 1 90 ? 17.203 -11.090 -14.355 1.00 92.50 90 PRO A CA 1
ATOM 735 C C . PRO A 1 90 ? 16.549 -9.719 -14.515 1.00 92.50 90 PRO A C 1
ATOM 737 O O . PRO A 1 90 ? 16.073 -9.363 -15.591 1.00 92.50 90 PRO A O 1
ATOM 740 N N . GLY A 1 91 ? 16.547 -8.941 -13.435 1.00 93.06 91 GLY A N 1
ATOM 741 C CA . GLY A 1 91 ? 16.054 -7.566 -13.443 1.00 93.06 91 GLY A CA 1
ATOM 742 C C . GLY A 1 91 ? 14.533 -7.408 -13.429 1.00 93.06 91 GLY A C 1
ATOM 743 O O . GLY A 1 91 ? 14.097 -6.276 -13.301 1.00 93.06 91 GLY A O 1
ATOM 744 N N . PHE A 1 92 ? 13.733 -8.483 -13.493 1.00 96.75 92 PHE A N 1
ATOM 745 C CA . PHE A 1 92 ? 12.264 -8.389 -13.469 1.00 96.75 92 PHE A CA 1
ATOM 746 C C . PHE A 1 92 ? 11.742 -7.596 -12.261 1.00 96.75 92 PHE A C 1
ATOM 748 O O . PHE A 1 92 ? 11.060 -6.593 -12.433 1.00 96.75 92 PHE A O 1
ATOM 755 N N . HIS A 1 93 ? 12.109 -7.993 -11.039 1.00 95.94 93 HIS A N 1
ATOM 756 C CA . HIS A 1 93 ? 11.623 -7.318 -9.829 1.00 95.94 93 HIS A CA 1
ATOM 757 C C . HIS A 1 93 ? 12.087 -5.864 -9.741 1.00 95.94 93 HIS A C 1
ATOM 759 O O . HIS A 1 93 ? 11.290 -5.002 -9.402 1.00 95.94 93 HIS A O 1
ATOM 765 N N . LYS A 1 94 ? 13.344 -5.589 -10.108 1.00 95.44 94 LYS A N 1
ATOM 766 C CA . LYS A 1 94 ? 13.902 -4.229 -10.115 1.00 95.44 94 LYS A CA 1
ATOM 767 C C . LYS A 1 94 ? 1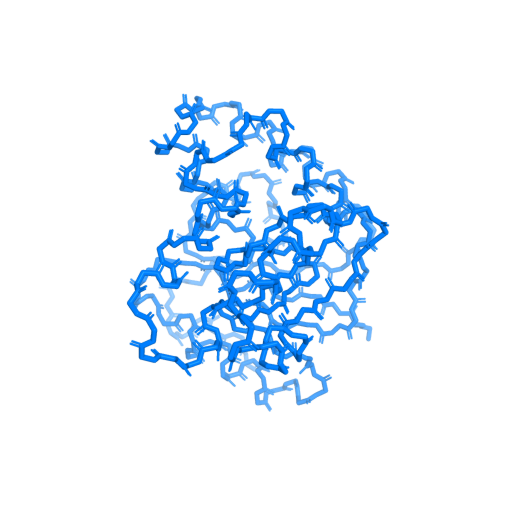3.233 -3.333 -11.162 1.00 95.44 94 LYS A C 1
ATOM 769 O O . LYS A 1 94 ? 13.079 -2.139 -10.951 1.00 95.44 94 LYS A O 1
ATOM 774 N N . ASP A 1 95 ? 12.862 -3.900 -12.306 1.00 96.50 95 ASP A N 1
ATOM 775 C CA . ASP A 1 95 ? 12.143 -3.170 -13.344 1.00 96.50 95 ASP A CA 1
ATOM 776 C C . ASP A 1 95 ? 10.720 -2.837 -12.893 1.00 96.50 95 ASP A C 1
ATOM 778 O O . ASP A 1 95 ? 10.259 -1.732 -13.141 1.00 96.50 95 ASP A O 1
ATOM 782 N N . LEU A 1 96 ? 10.029 -3.746 -12.198 1.00 97.12 96 LEU A N 1
ATOM 783 C CA . LEU A 1 96 ? 8.666 -3.477 -11.735 1.00 97.12 96 LEU A CA 1
ATOM 784 C C . LEU A 1 96 ? 8.610 -2.551 -10.508 1.00 97.12 96 LEU A C 1
ATOM 786 O O . LEU A 1 96 ? 7.666 -1.775 -10.382 1.00 97.12 96 LEU A O 1
ATOM 790 N N . GLU A 1 97 ? 9.648 -2.566 -9.671 1.00 96.38 97 GLU A N 1
ATOM 791 C CA . GLU A 1 97 ? 9.814 -1.678 -8.51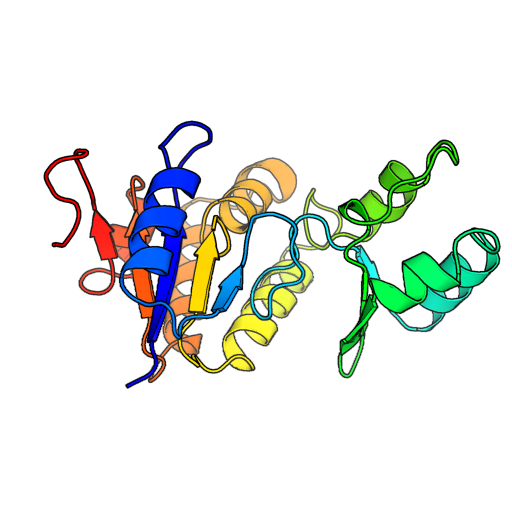0 1.00 96.38 97 GLU A CA 1
ATOM 792 C C . GLU A 1 97 ? 9.727 -0.186 -8.875 1.00 96.38 97 GLU A C 1
ATOM 794 O O . GLU A 1 97 ? 9.172 0.606 -8.117 1.00 96.38 97 GLU A O 1
ATOM 799 N N . GLN A 1 98 ? 10.201 0.217 -10.061 1.00 96.31 98 GLN A N 1
ATOM 800 C CA . GLN A 1 98 ? 10.148 1.623 -10.502 1.00 96.31 98 GLN A CA 1
ATOM 801 C C . GLN A 1 98 ? 8.713 2.138 -10.734 1.00 96.31 98 GLN A C 1
ATOM 803 O O . GLN A 1 98 ? 8.492 3.341 -10.859 1.00 96.31 98 GLN A O 1
ATOM 808 N N . TYR A 1 99 ? 7.740 1.229 -10.828 1.00 97.06 99 TYR A N 1
ATOM 809 C CA . TYR A 1 99 ? 6.333 1.555 -11.037 1.00 97.06 99 TYR A CA 1
ATOM 810 C C . TYR A 1 99 ? 5.512 1.526 -9.745 1.00 97.06 99 TYR A C 1
ATOM 812 O O . TYR A 1 99 ? 4.295 1.714 -9.796 1.00 97.06 99 TYR A O 1
ATOM 820 N N . GLU A 1 100 ? 6.129 1.282 -8.590 1.00 96.44 100 GLU A N 1
ATOM 821 C CA . GLU A 1 100 ? 5.445 1.444 -7.308 1.00 96.44 100 GLU A CA 1
ATOM 822 C C . GLU A 1 100 ? 5.013 2.900 -7.087 1.00 96.44 100 GLU A C 1
ATOM 824 O O . GLU A 1 100 ? 5.564 3.836 -7.668 1.00 96.44 100 GLU A O 1
ATOM 829 N N . ILE A 1 101 ? 4.037 3.111 -6.201 1.00 95.69 101 ILE A N 1
ATOM 830 C CA . ILE A 1 101 ? 3.723 4.465 -5.712 1.00 95.69 101 ILE A CA 1
ATOM 831 C C . ILE A 1 101 ? 4.707 4.941 -4.628 1.00 95.69 101 ILE A C 1
ATOM 833 O O . ILE A 1 101 ? 4.709 6.116 -4.269 1.00 95.69 101 ILE A O 1
ATOM 837 N N . TYR A 1 102 ? 5.521 4.018 -4.115 1.00 95.31 102 TYR A N 1
ATO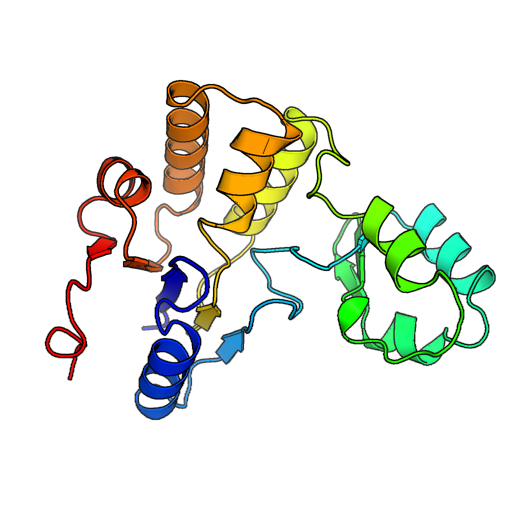M 838 C CA . TYR A 1 102 ? 6.506 4.202 -3.054 1.00 95.31 102 TYR A CA 1
ATOM 839 C C . TYR A 1 102 ? 7.900 4.511 -3.616 1.00 95.31 102 TYR A C 1
ATOM 841 O O . TYR A 1 102 ? 8.071 4.688 -4.822 1.00 95.31 102 TYR A O 1
ATOM 849 N N . ASN A 1 103 ? 8.899 4.597 -2.735 1.00 94.38 103 ASN A N 1
ATOM 850 C CA . ASN A 1 103 ? 10.304 4.846 -3.069 1.00 94.38 103 ASN A CA 1
ATOM 851 C C . ASN A 1 103 ? 10.556 6.175 -3.804 1.00 94.38 103 ASN A C 1
ATOM 853 O O . ASN A 1 103 ? 11.532 6.310 -4.540 1.00 94.38 103 ASN A O 1
ATOM 857 N N . GLY A 1 104 ? 9.675 7.167 -3.622 1.00 94.44 104 GLY A N 1
ATOM 858 C CA . GLY A 1 104 ? 9.771 8.455 -4.318 1.00 94.44 104 GLY A CA 1
ATOM 859 C C . GLY A 1 104 ? 9.478 8.391 -5.822 1.00 94.44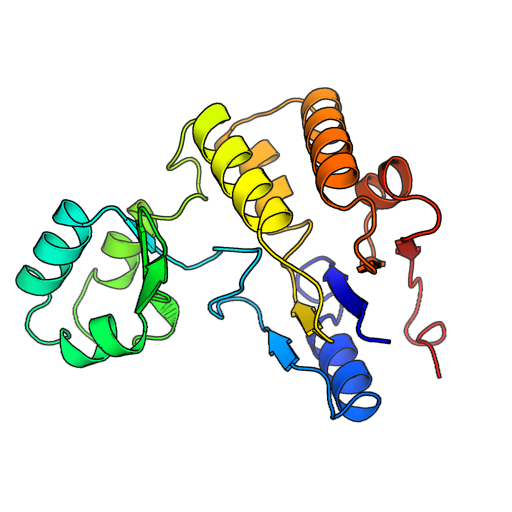 104 GLY A C 1
ATOM 860 O O . GLY A 1 104 ? 9.767 9.347 -6.537 1.00 94.44 104 GLY A O 1
ATOM 861 N N . ASN A 1 105 ? 8.888 7.297 -6.316 1.00 96.69 105 ASN A N 1
ATOM 862 C CA . ASN A 1 105 ? 8.557 7.124 -7.737 1.00 96.69 105 ASN A CA 1
ATOM 863 C C . ASN A 1 105 ? 7.389 8.010 -8.215 1.00 96.69 105 ASN A C 1
ATOM 865 O O . ASN A 1 105 ? 7.104 8.078 -9.413 1.00 96.69 105 ASN A O 1
ATOM 869 N N . LYS A 1 106 ? 6.680 8.669 -7.292 1.00 96.12 106 LYS A N 1
ATOM 870 C CA . LYS A 1 106 ? 5.569 9.591 -7.562 1.00 96.12 106 LYS A CA 1
ATOM 871 C C . LYS A 1 106 ? 5.839 10.935 -6.904 1.00 96.12 106 LYS A C 1
ATOM 873 O O . LYS A 1 106 ? 6.499 10.991 -5.867 1.00 96.12 106 LYS A O 1
ATOM 878 N N . SER A 1 107 ? 5.286 12.007 -7.477 1.00 96.75 107 SER A N 1
ATOM 879 C CA . SER A 1 107 ? 5.246 13.282 -6.758 1.00 96.75 107 SER A CA 1
ATOM 880 C C . SER A 1 107 ? 4.424 13.125 -5.478 1.00 96.75 107 SER A C 1
ATOM 882 O O . SER A 1 107 ? 3.584 12.224 -5.370 1.00 96.75 107 SER A O 1
ATOM 884 N N . ARG A 1 108 ? 4.638 14.019 -4.511 1.00 96.50 108 ARG A N 1
ATOM 885 C CA . ARG A 1 108 ? 3.865 14.025 -3.267 1.00 96.50 108 ARG A CA 1
ATOM 886 C C . ARG A 1 108 ? 2.363 14.079 -3.539 1.00 96.50 108 ARG A C 1
ATOM 888 O O . ARG A 1 108 ? 1.617 13.294 -2.967 1.00 96.50 108 ARG A O 1
ATOM 895 N N . GLU A 1 109 ? 1.931 14.956 -4.439 1.00 97.06 109 GLU A N 1
ATOM 896 C CA . GLU A 1 109 ? 0.519 15.147 -4.778 1.00 97.06 109 GLU A CA 1
ATOM 897 C C . GLU A 1 109 ? -0.089 13.859 -5.340 1.00 97.06 109 GLU A C 1
ATOM 899 O O . GLU A 1 109 ? -1.145 13.425 -4.886 1.00 97.06 109 GLU A O 1
ATOM 904 N N . GLN A 1 110 ? 0.611 13.212 -6.277 1.00 95.94 110 GLN A N 1
ATOM 905 C CA . GLN A 1 110 ? 0.171 11.950 -6.872 1.00 95.94 110 GLN A CA 1
ATOM 906 C C . GLN A 1 110 ? 0.101 10.829 -5.833 1.00 95.94 110 GLN A C 1
ATOM 908 O O . GLN A 1 110 ? -0.860 10.062 -5.811 1.00 95.94 110 GLN A O 1
ATOM 913 N N . PHE A 1 111 ? 1.119 10.724 -4.976 1.00 97.50 111 PHE A N 1
ATOM 914 C CA . PHE A 1 111 ? 1.169 9.721 -3.920 1.00 97.50 111 PHE A CA 1
ATOM 915 C C . PHE A 1 111 ? -0.003 9.883 -2.943 1.00 97.50 111 PHE A C 1
ATOM 917 O O . PHE A 1 111 ? -0.758 8.935 -2.721 1.00 97.50 111 PHE A O 1
ATOM 924 N N . GLU A 1 112 ? -0.193 11.090 -2.407 1.00 97.38 112 GLU A N 1
ATOM 925 C CA . GLU A 1 112 ? -1.271 11.380 -1.462 1.00 97.38 112 GLU A CA 1
ATOM 926 C C . GLU A 1 112 ? -2.654 11.154 -2.085 1.00 97.38 112 GLU A C 1
ATOM 928 O O . GLU A 1 112 ? -3.519 10.553 -1.446 1.00 97.38 112 GLU A O 1
ATOM 933 N N . GLU A 1 113 ? -2.864 11.588 -3.334 1.00 95.88 113 GLU A N 1
ATOM 934 C CA . GLU A 1 113 ? -4.124 11.381 -4.053 1.00 95.88 113 GLU A CA 1
ATOM 935 C C . GLU A 1 113 ? -4.446 9.891 -4.196 1.00 95.88 113 GLU A C 1
ATOM 937 O O . GLU A 1 113 ? -5.565 9.470 -3.886 1.00 95.88 113 GLU A O 1
ATOM 942 N N . ILE A 1 114 ? -3.470 9.079 -4.619 1.00 95.25 114 ILE A N 1
ATOM 943 C CA . ILE A 1 114 ? -3.662 7.635 -4.775 1.00 95.25 114 ILE A CA 1
ATOM 944 C C . ILE A 1 114 ? -4.029 7.010 -3.429 1.00 95.25 114 ILE A C 1
ATOM 946 O O . ILE A 1 114 ? -5.048 6.321 -3.344 1.00 95.25 114 ILE A O 1
ATOM 950 N N . VAL A 1 115 ? -3.255 7.271 -2.370 1.00 96.12 115 VAL A N 1
ATOM 951 C CA . VAL A 1 115 ? -3.516 6.693 -1.042 1.00 96.12 115 VAL A CA 1
ATOM 952 C C . VAL A 1 115 ? -4.909 7.092 -0.540 1.00 96.12 115 VAL A C 1
ATOM 954 O O . VAL A 1 115 ? -5.706 6.221 -0.182 1.00 96.12 115 VAL A O 1
ATOM 957 N N . LEU A 1 116 ? -5.263 8.380 -0.583 1.00 96.31 116 LEU A N 1
ATOM 958 C CA . LEU A 1 116 ? -6.576 8.860 -0.136 1.00 96.31 116 LEU A CA 1
ATOM 959 C C . LEU A 1 116 ? -7.721 8.236 -0.948 1.00 96.31 116 LEU A C 1
ATOM 961 O O . LEU A 1 116 ? -8.693 7.755 -0.360 1.00 96.31 116 LEU A O 1
ATOM 965 N N . LYS A 1 117 ? -7.603 8.170 -2.283 1.00 94.19 117 LYS A N 1
ATOM 966 C CA . LYS A 1 117 ? -8.616 7.578 -3.177 1.00 94.19 117 LYS A CA 1
ATOM 967 C C . LYS A 1 117 ? -8.859 6.101 -2.855 1.00 94.19 117 LYS A C 1
ATOM 969 O O . LYS A 1 117 ? -10.014 5.663 -2.846 1.00 94.19 117 LYS A O 1
ATOM 974 N N . ARG A 1 118 ? -7.810 5.332 -2.538 1.00 93.75 118 ARG A N 1
ATOM 975 C CA . ARG A 1 118 ? -7.940 3.921 -2.126 1.00 93.75 118 ARG A CA 1
ATOM 976 C C . ARG A 1 118 ? -8.720 3.786 -0.826 1.00 93.75 118 ARG A C 1
ATOM 978 O O . ARG A 1 118 ? -9.748 3.103 -0.785 1.00 93.75 118 ARG A O 1
ATOM 985 N N . TYR A 1 119 ? -8.291 4.506 0.208 1.00 94.81 119 TYR A N 1
ATOM 986 C CA . TYR A 1 119 ? -8.978 4.510 1.496 1.00 94.81 119 TYR A CA 1
ATOM 987 C C . TYR A 1 119 ? -10.414 5.018 1.397 1.00 94.81 119 TYR A C 1
ATOM 989 O O . TYR A 1 119 ? -11.269 4.535 2.135 1.00 94.81 119 TYR A O 1
ATOM 997 N N . GLN A 1 120 ? -10.718 5.928 0.469 1.00 94.19 120 GLN A N 1
ATOM 998 C CA . GLN A 1 120 ? -12.067 6.439 0.229 1.00 94.19 120 GLN A CA 1
ATOM 999 C C . GLN A 1 120 ? -12.989 5.394 -0.399 1.00 94.19 120 GLN A C 1
ATOM 1001 O O . GLN A 1 120 ? -14.130 5.252 0.046 1.00 94.19 120 GLN A O 1
ATOM 1006 N N . ARG A 1 121 ? -12.504 4.639 -1.387 1.00 92.19 121 ARG A N 1
ATOM 1007 C CA . ARG A 1 121 ? -13.288 3.628 -2.118 1.00 92.19 121 ARG A CA 1
ATOM 1008 C C . ARG A 1 121 ? -13.508 2.341 -1.328 1.00 92.19 121 ARG A C 1
ATOM 1010 O O . ARG A 1 121 ? -14.508 1.653 -1.530 1.00 92.19 121 ARG A O 1
ATOM 1017 N N . TRP A 1 122 ? -12.587 2.009 -0.433 1.00 93.31 122 TRP A N 1
ATOM 1018 C CA . TRP A 1 122 ? -12.667 0.800 0.375 1.00 93.31 122 TRP A CA 1
ATOM 1019 C C . TRP A 1 122 ? -13.766 0.881 1.449 1.00 93.31 122 TRP A C 1
ATOM 1021 O O . TRP A 1 122 ? -13.948 1.913 2.086 1.00 93.31 122 TRP A O 1
ATOM 1031 N N . ASN A 1 123 ? -14.484 -0.215 1.696 1.00 92.56 123 ASN A N 1
ATOM 1032 C CA . ASN A 1 123 ? -15.402 -0.348 2.827 1.00 92.56 123 ASN A CA 1
ATOM 1033 C C . ASN A 1 123 ? -15.008 -1.588 3.635 1.00 92.56 123 ASN A C 1
ATOM 1035 O O . ASN A 1 123 ? -14.872 -2.641 3.010 1.00 92.56 123 ASN A O 1
ATOM 1039 N N . PRO A 1 124 ? -14.866 -1.487 4.971 1.00 92.75 124 PRO A N 1
ATOM 1040 C CA . PRO A 1 124 ? -14.534 -2.631 5.813 1.00 92.75 124 PRO A CA 1
ATOM 1041 C C . PRO A 1 124 ? -15.552 -3.768 5.692 1.00 92.75 124 PRO A C 1
ATOM 1043 O O . PRO A 1 124 ? -16.759 -3.532 5.767 1.00 92.75 124 PRO A O 1
ATOM 1046 N N . LYS A 1 125 ? -15.042 -4.992 5.555 1.00 92.81 125 LYS A N 1
ATOM 1047 C CA . LYS A 1 125 ? -15.776 -6.263 5.441 1.00 92.81 125 LYS A CA 1
ATOM 1048 C C . LYS A 1 125 ? -15.284 -7.349 6.406 1.00 92.81 125 LYS A C 1
ATOM 1050 O O . LYS A 1 125 ? -15.647 -8.511 6.271 1.00 92.81 125 LYS A O 1
ATOM 1055 N N . GLY A 1 126 ? -14.480 -6.981 7.405 1.00 93.62 126 GLY A N 1
ATOM 1056 C CA . GLY A 1 126 ? -13.897 -7.949 8.334 1.00 93.62 126 GLY A CA 1
ATOM 1057 C C . GLY A 1 126 ? -12.506 -8.336 7.865 1.00 93.62 126 GLY A C 1
ATOM 1058 O O . GLY A 1 126 ? -12.270 -9.465 7.454 1.00 93.62 126 GLY A O 1
ATOM 1059 N N . GLU A 1 127 ? -11.585 -7.382 7.867 1.00 94.75 127 GLU A N 1
ATOM 1060 C CA . GLU A 1 127 ? -10.222 -7.580 7.389 1.00 94.75 127 GLU A CA 1
ATOM 1061 C C . GLU A 1 127 ? -9.205 -7.408 8.516 1.00 94.75 127 GLU A C 1
ATOM 1063 O O . GLU A 1 127 ? -9.396 -6.610 9.437 1.00 94.75 127 GLU A O 1
ATOM 1068 N N . ILE A 1 128 ? -8.100 -8.141 8.426 1.00 94.56 128 ILE A N 1
ATOM 1069 C CA . ILE A 1 128 ? -6.912 -7.945 9.254 1.00 94.56 128 ILE A CA 1
ATOM 1070 C C . ILE A 1 128 ? -5.761 -7.613 8.314 1.00 94.56 128 ILE A C 1
ATOM 1072 O O . ILE A 1 128 ? -5.379 -8.446 7.495 1.00 94.56 128 ILE A O 1
ATOM 1076 N N . PHE A 1 129 ? -5.208 -6.414 8.449 1.00 93.25 129 PHE A N 1
ATOM 1077 C CA . PHE A 1 129 ? -4.100 -5.928 7.638 1.00 93.25 129 PHE A CA 1
ATOM 1078 C C . PHE A 1 129 ? -2.798 -5.932 8.438 1.00 93.25 129 PHE A C 1
ATOM 1080 O O . PHE A 1 129 ? -2.759 -5.464 9.577 1.00 93.25 129 PHE A O 1
ATOM 1087 N N . GLU A 1 130 ? -1.730 -6.435 7.830 1.00 90.94 130 GLU A N 1
ATOM 1088 C CA . GLU A 1 130 ? -0.359 -6.328 8.331 1.00 90.94 130 GLU A CA 1
ATOM 1089 C C . GLU A 1 130 ? 0.367 -5.187 7.600 1.00 90.94 130 GLU A C 1
ATOM 1091 O O . GLU A 1 130 ? 0.545 -5.282 6.390 1.00 90.94 130 GLU A O 1
ATOM 1096 N N . CYS A 1 131 ? 0.785 -4.132 8.317 1.00 86.06 131 CYS A N 1
ATOM 1097 C CA . CYS A 1 131 ? 1.542 -2.990 7.764 1.00 86.06 131 CYS A CA 1
ATOM 1098 C C . CYS A 1 131 ? 0.919 -2.344 6.514 1.00 86.06 131 CYS A C 1
ATOM 1100 O O . CYS A 1 131 ? 1.562 -2.239 5.473 1.00 86.06 131 CYS A O 1
ATOM 1102 N N . ALA A 1 132 ? -0.331 -1.895 6.617 1.00 87.44 132 ALA A N 1
ATOM 1103 C CA . ALA A 1 132 ? -1.040 -1.274 5.494 1.00 87.44 132 ALA A CA 1
ATOM 1104 C C . ALA A 1 132 ? -1.416 0.195 5.726 1.00 87.44 132 ALA A C 1
ATOM 1106 O O . ALA A 1 132 ? -1.948 0.841 4.826 1.00 87.44 132 ALA A O 1
ATOM 1107 N N . PHE A 1 133 ? -1.205 0.710 6.938 1.00 86.81 133 PHE A N 1
ATOM 1108 C CA . PHE A 1 133 ? -1.770 1.982 7.378 1.00 86.81 133 PHE A CA 1
ATOM 1109 C C . PHE A 1 133 ? -0.737 3.046 7.722 1.00 86.81 133 PHE A C 1
ATOM 1111 O O . PHE A 1 133 ? -1.014 4.227 7.530 1.00 86.81 133 PHE A O 1
ATOM 1118 N N . LEU A 1 134 ? 0.417 2.662 8.276 1.00 87.06 134 LEU A N 1
ATOM 1119 C CA . LEU A 1 134 ? 1.389 3.628 8.786 1.00 87.06 134 LEU A CA 1
ATOM 1120 C C . LEU A 1 134 ? 2.749 3.494 8.132 1.00 87.06 134 LEU A C 1
ATOM 1122 O O . LEU A 1 134 ? 3.254 4.473 7.595 1.00 87.06 134 LEU A O 1
ATOM 1126 N N . GLN A 1 135 ? 3.362 2.314 8.240 1.00 84.94 135 GLN A N 1
ATOM 1127 C CA . GLN A 1 135 ? 4.804 2.176 8.042 1.00 84.94 135 GLN A CA 1
ATOM 1128 C C . GLN A 1 135 ? 5.241 2.632 6.639 1.00 84.94 135 GLN A C 1
ATOM 1130 O O . GLN A 1 135 ? 6.035 3.562 6.534 1.00 84.94 135 GLN A O 1
ATOM 1135 N N . ASN A 1 136 ? 4.660 2.061 5.580 1.00 89.94 136 ASN A N 1
ATOM 1136 C CA . ASN A 1 136 ? 5.060 2.354 4.197 1.00 89.94 136 ASN A CA 1
ATOM 1137 C C . ASN A 1 136 ? 4.779 3.809 3.803 1.00 89.94 136 ASN A C 1
ATOM 1139 O O . ASN A 1 136 ? 5.610 4.474 3.185 1.00 89.94 136 ASN A O 1
ATOM 1143 N N . ILE A 1 137 ? 3.609 4.323 4.196 1.00 93.12 137 ILE A N 1
ATOM 1144 C CA . ILE A 1 137 ? 3.203 5.702 3.911 1.00 93.12 137 ILE A CA 1
ATOM 1145 C C . ILE A 1 137 ? 4.148 6.683 4.606 1.00 93.12 137 ILE A C 1
ATOM 1147 O O . ILE A 1 137 ? 4.670 7.595 3.966 1.00 93.12 137 ILE A O 1
ATOM 1151 N N . LEU A 1 138 ? 4.400 6.476 5.901 1.00 91.69 138 LEU A N 1
ATOM 1152 C CA . LEU A 1 138 ? 5.285 7.324 6.691 1.00 91.69 138 LEU A CA 1
ATOM 1153 C C . LEU A 1 138 ? 6.724 7.286 6.165 1.00 91.69 138 LEU A C 1
ATOM 1155 O O . LEU A 1 138 ? 7.333 8.341 6.012 1.00 91.69 138 LEU A O 1
ATOM 1159 N N . GLU A 1 139 ? 7.257 6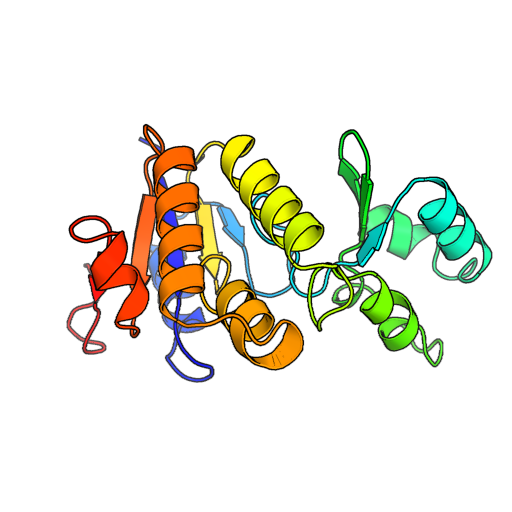.098 5.874 1.00 91.56 139 GLU A N 1
ATOM 1160 C CA . GLU A 1 139 ? 8.610 5.935 5.333 1.00 91.56 139 GLU A CA 1
ATOM 1161 C C . GLU A 1 139 ? 8.763 6.651 3.986 1.00 91.56 139 GLU A C 1
ATOM 1163 O O . GLU A 1 139 ? 9.743 7.365 3.784 1.00 91.56 139 GLU A O 1
ATOM 1168 N N . ASN A 1 140 ? 7.779 6.549 3.088 1.00 95.81 140 ASN A N 1
ATOM 1169 C CA . ASN A 1 140 ? 7.821 7.246 1.802 1.00 95.81 140 ASN A CA 1
ATOM 1170 C C . ASN A 1 140 ? 7.758 8.766 1.943 1.00 95.81 140 ASN A C 1
ATOM 1172 O O . ASN A 1 140 ? 8.556 9.475 1.326 1.00 95.81 140 ASN A O 1
ATOM 1176 N N . MET A 1 141 ? 6.851 9.266 2.785 1.00 96.00 141 MET A N 1
ATOM 1177 C CA . MET A 1 141 ? 6.732 10.700 3.042 1.00 96.00 141 MET A CA 1
ATOM 1178 C C . MET A 1 141 ? 8.006 11.268 3.674 1.00 96.00 141 MET A C 1
ATOM 1180 O O . MET A 1 141 ? 8.485 12.308 3.234 1.00 96.00 141 MET A O 1
ATOM 1184 N N . LEU A 1 142 ? 8.588 10.574 4.653 1.00 94.06 142 LEU A N 1
ATOM 1185 C CA . LEU A 1 142 ? 9.756 11.061 5.382 1.00 94.06 142 LEU A CA 1
ATOM 1186 C C . LEU A 1 142 ? 11.063 10.896 4.593 1.00 94.06 142 LEU A C 1
ATOM 1188 O O . LEU A 1 142 ? 11.834 11.842 4.469 1.00 94.06 142 LEU A O 1
ATOM 1192 N N . LEU A 1 143 ? 11.343 9.694 4.084 1.00 94.50 143 LEU A N 1
ATOM 1193 C CA . LEU A 1 143 ? 12.663 9.354 3.541 1.00 94.50 143 LEU A CA 1
ATOM 1194 C C . LEU A 1 143 ? 12.830 9.771 2.080 1.00 94.50 143 LEU A C 1
ATOM 1196 O O . LEU A 1 143 ? 13.924 10.167 1.681 1.00 94.50 143 LEU A O 1
ATOM 1200 N N . TYR A 1 144 ? 11.764 9.674 1.285 1.00 96.19 144 TYR A N 1
ATOM 1201 C CA . TYR A 1 144 ? 11.838 9.887 -0.161 1.00 96.19 144 TYR A CA 1
ATOM 1202 C C . TYR A 1 144 ? 11.280 11.244 -0.571 1.00 96.19 144 TYR A C 1
ATOM 1204 O O . TYR A 1 144 ? 11.920 11.967 -1.332 1.00 96.19 144 TYR A O 1
ATOM 1212 N N . LEU A 1 145 ? 10.111 11.605 -0.042 1.00 96.62 145 LEU A N 1
ATOM 1213 C CA . LEU A 1 145 ? 9.464 12.882 -0.341 1.00 96.62 145 LEU A CA 1
ATOM 1214 C C . LEU A 1 145 ? 9.940 14.024 0.570 1.00 96.62 145 LEU A C 1
ATOM 1216 O O . LEU A 1 145 ? 9.645 15.177 0.268 1.00 96.62 145 LEU A O 1
ATOM 1220 N N . GLN A 1 146 ? 10.680 13.711 1.645 1.00 96.00 146 GLN A N 1
ATOM 1221 C CA . GLN A 1 146 ? 11.225 14.675 2.613 1.00 96.00 146 GLN A CA 1
ATOM 1222 C C . GLN A 1 146 ? 10.160 15.649 3.142 1.00 96.00 146 GLN A C 1
ATOM 1224 O O . GLN A 1 146 ? 10.392 16.848 3.260 1.00 96.00 146 GLN A O 1
ATOM 1229 N N . VAL A 1 147 ? 8.965 15.121 3.414 1.00 96.31 147 VAL A N 1
ATOM 1230 C CA . VAL A 1 147 ? 7.831 15.884 3.937 1.00 96.31 147 VAL A CA 1
ATOM 1231 C C . VAL A 1 147 ? 8.051 16.174 5.418 1.00 96.31 147 VAL A C 1
ATOM 1233 O O . VAL A 1 147 ? 8.446 15.291 6.182 1.00 96.31 147 VAL A O 1
ATOM 1236 N N . GLU A 1 148 ? 7.758 17.405 5.824 1.00 94.38 148 GLU A N 1
ATOM 1237 C CA . GLU A 1 148 ? 7.875 17.837 7.213 1.00 94.38 148 GLU A CA 1
ATOM 1238 C C . GLU A 1 148 ? 6.828 17.161 8.111 1.00 94.38 148 GLU A C 1
ATOM 1240 O O . GLU A 1 148 ? 5.724 16.819 7.682 1.00 94.38 148 GLU A O 1
ATOM 1245 N N . GLU A 1 149 ? 7.153 16.997 9.394 1.00 91.19 149 GLU A N 1
ATOM 1246 C CA . GLU A 1 149 ? 6.312 16.257 10.346 1.00 91.19 149 GLU A CA 1
ATOM 1247 C C . GLU A 1 149 ? 4.878 16.808 10.441 1.00 91.19 149 GLU A C 1
ATOM 1249 O O . GLU A 1 149 ? 3.922 16.032 10.425 1.00 91.19 149 GLU A O 1
ATOM 1254 N N . GLU A 1 150 ? 4.703 18.134 10.471 1.00 92.50 150 GLU A N 1
ATOM 1255 C CA . GLU A 1 150 ? 3.367 18.749 10.537 1.00 92.50 150 GLU A CA 1
ATOM 1256 C C . GLU A 1 150 ? 2.534 18.442 9.285 1.00 92.50 150 GLU A C 1
ATOM 1258 O O . GLU A 1 150 ? 1.338 18.170 9.367 1.00 92.50 150 GLU A O 1
ATOM 1263 N N . GLU A 1 151 ? 3.172 18.401 8.119 1.00 95.50 151 GLU A N 1
ATOM 1264 C CA . GLU A 1 151 ? 2.498 18.087 6.863 1.00 95.50 151 GLU A CA 1
ATOM 1265 C C . GLU A 1 151 ? 2.124 16.600 6.764 1.00 95.50 151 GLU A C 1
ATOM 1267 O O . GLU A 1 151 ? 1.081 16.246 6.204 1.00 95.50 151 GLU A O 1
ATOM 1272 N N . ILE A 1 152 ? 2.938 15.718 7.355 1.00 93.94 152 ILE A N 1
ATOM 1273 C CA . ILE A 1 152 ? 2.594 14.304 7.543 1.00 93.94 152 ILE A CA 1
ATOM 1274 C C . ILE A 1 152 ? 1.370 14.186 8.462 1.00 93.94 152 ILE A C 1
ATOM 1276 O O . ILE A 1 152 ? 0.439 13.435 8.156 1.00 93.94 152 ILE A O 1
ATOM 1280 N N . LEU A 1 153 ? 1.322 14.942 9.564 1.00 92.38 153 LEU A N 1
ATOM 1281 C CA . LEU A 1 153 ? 0.151 14.975 10.446 1.00 92.38 153 LEU A CA 1
ATOM 1282 C C . LEU A 1 153 ? -1.097 15.469 9.701 1.00 92.38 153 LEU A C 1
ATOM 1284 O O . LEU A 1 153 ? -2.154 14.847 9.822 1.00 92.38 153 LEU A O 1
ATOM 1288 N N . ASP A 1 154 ? -0.983 16.512 8.877 1.00 95.50 154 ASP A N 1
ATOM 1289 C CA . ASP A 1 154 ? -2.074 17.012 8.030 1.00 95.50 154 ASP A CA 1
ATOM 1290 C C . ASP A 1 154 ? -2.566 15.984 7.009 1.00 95.50 154 ASP A C 1
ATOM 1292 O O . ASP A 1 154 ? -3.773 15.849 6.778 1.00 95.50 154 ASP A O 1
ATOM 1296 N N . PHE A 1 155 ? -1.661 15.209 6.412 1.00 96.44 155 PHE A N 1
ATOM 1297 C CA . PHE A 1 155 ? -2.041 14.075 5.576 1.00 96.44 155 PHE A CA 1
ATOM 1298 C C . PHE A 1 155 ? -2.871 13.046 6.356 1.00 96.44 155 PHE A C 1
ATOM 1300 O O . PHE A 1 155 ? -3.962 12.675 5.917 1.00 96.44 155 PHE A O 1
ATOM 1307 N N . TYR A 1 156 ? -2.425 12.632 7.545 1.00 94.00 156 TYR A N 1
ATOM 1308 C CA . TYR A 1 156 ? -3.178 11.669 8.353 1.00 94.00 156 TYR A CA 1
ATOM 1309 C C . TYR A 1 156 ? -4.510 12.232 8.872 1.00 94.00 156 TYR A C 1
ATOM 1311 O O . TYR A 1 156 ? -5.471 11.473 9.021 1.00 94.00 156 TYR A O 1
ATOM 1319 N N . ARG A 1 157 ? -4.615 13.548 9.108 1.00 94.00 157 ARG A N 1
ATOM 1320 C CA . ARG A 1 157 ? -5.890 14.219 9.423 1.00 94.00 157 ARG A CA 1
ATOM 1321 C C . ARG A 1 157 ? -6.874 14.102 8.252 1.00 94.00 157 ARG A C 1
ATOM 1323 O O . ARG A 1 157 ? -8.000 13.660 8.469 1.00 94.00 157 ARG A O 1
ATOM 1330 N N . ARG A 1 158 ? -6.440 14.367 7.012 1.00 96.56 158 ARG A N 1
ATOM 1331 C CA . ARG A 1 158 ? -7.257 14.138 5.799 1.00 96.56 158 ARG A CA 1
ATOM 1332 C C . ARG A 1 158 ? -7.632 12.666 5.625 1.00 96.56 158 ARG A C 1
ATOM 1334 O O . ARG A 1 158 ? -8.781 12.342 5.332 1.00 96.56 158 ARG A O 1
ATOM 1341 N N . LEU A 1 159 ? -6.694 11.750 5.865 1.00 94.56 159 LEU A N 1
ATOM 1342 C CA . LEU A 1 159 ? -6.969 10.313 5.814 1.00 94.56 159 LEU A CA 1
ATOM 1343 C C . LEU A 1 159 ? -8.036 9.904 6.843 1.00 94.56 159 LEU A C 1
ATOM 1345 O O . LEU A 1 159 ? -8.920 9.103 6.543 1.00 94.56 159 LEU A O 1
ATOM 1349 N N . LYS A 1 160 ? -8.005 10.487 8.045 1.00 91.81 160 LYS A N 1
ATOM 1350 C CA . LYS A 1 160 ? -9.034 10.272 9.068 1.00 91.81 160 LYS A CA 1
ATOM 1351 C C . LYS A 1 160 ? -10.415 10.737 8.611 1.00 91.81 160 LYS A C 1
ATOM 1353 O O . LYS A 1 160 ? -11.392 10.037 8.867 1.00 91.81 160 LYS A O 1
ATOM 1358 N N . GLU A 1 161 ? -10.510 11.873 7.924 1.00 94.75 161 GLU A N 1
ATOM 1359 C CA . GLU A 1 161 ? -11.776 12.359 7.355 1.00 94.75 161 GLU A CA 1
ATOM 1360 C C . GLU A 1 161 ? -12.351 11.370 6.332 1.00 94.75 161 GLU A C 1
ATOM 1362 O O . GLU A 1 161 ? -13.541 11.055 6.368 1.00 94.75 161 GLU A O 1
ATOM 1367 N N . VAL A 1 162 ? -11.496 10.790 5.487 1.00 94.81 162 VAL A N 1
ATOM 1368 C CA . VAL A 1 162 ? -11.869 9.750 4.512 1.00 94.81 162 VAL A CA 1
ATOM 1369 C C . VAL A 1 162 ? -12.388 8.464 5.181 1.00 94.81 162 VAL A C 1
ATOM 1371 O O . VAL A 1 162 ? -13.181 7.718 4.596 1.00 94.81 162 VAL A O 1
ATOM 1374 N N . LEU A 1 163 ? -11.969 8.201 6.419 1.00 91.69 163 LEU A N 1
ATOM 1375 C CA . LEU A 1 163 ? -12.375 7.036 7.207 1.00 91.69 163 LEU A CA 1
ATOM 1376 C C . LEU A 1 163 ? -13.648 7.262 8.035 1.00 91.69 163 LEU A C 1
ATOM 1378 O O . LEU A 1 163 ? -14.128 6.320 8.668 1.00 91.69 163 LEU A O 1
ATOM 1382 N N . VAL A 1 164 ? -14.230 8.466 8.037 1.00 91.44 164 VAL A N 1
ATOM 1383 C CA . VAL A 1 164 ? -15.461 8.750 8.789 1.00 91.44 164 VAL A CA 1
ATOM 1384 C C . VAL A 1 164 ? -16.576 7.780 8.384 1.00 91.44 164 VAL A C 1
ATOM 1386 O O . VAL A 1 164 ? -16.873 7.578 7.210 1.00 91.44 164 VAL A O 1
ATOM 1389 N N . GLY A 1 165 ? -17.198 7.152 9.385 1.00 89.31 165 GLY A N 1
ATOM 1390 C CA . GLY A 1 165 ? -18.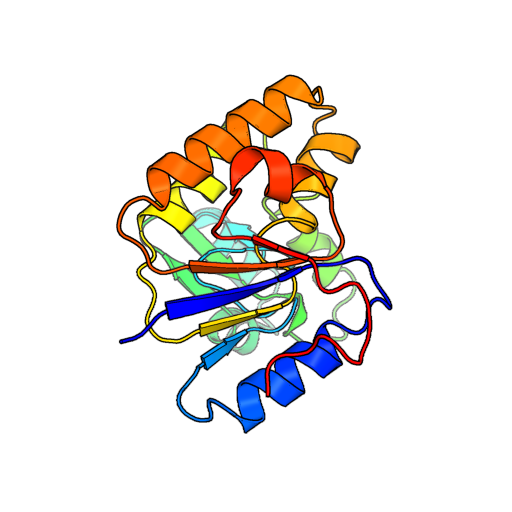249 6.147 9.192 1.00 89.31 165 GLY A CA 1
ATOM 1391 C C . GLY A 1 165 ? -17.736 4.726 8.924 1.00 89.31 165 GLY A C 1
ATOM 1392 O O . GLY A 1 165 ? -18.519 3.779 9.011 1.00 89.31 165 GLY A O 1
ATOM 1393 N N . LYS A 1 166 ? -16.434 4.543 8.677 1.00 91.81 166 LYS A N 1
ATOM 1394 C CA . LYS A 1 166 ? -15.803 3.229 8.509 1.00 91.81 166 LYS A CA 1
ATOM 1395 C C . LYS A 1 166 ? -15.343 2.705 9.863 1.00 91.81 166 LYS A C 1
ATOM 1397 O O . LYS A 1 166 ? -14.754 3.426 10.663 1.00 91.81 166 LYS A O 1
ATOM 1402 N N . LYS A 1 167 ? -15.626 1.433 10.146 1.00 90.44 167 LYS A N 1
ATOM 1403 C CA . LYS A 1 167 ? -15.233 0.800 11.412 1.00 90.44 167 LYS A CA 1
ATOM 1404 C C . LYS A 1 167 ? -13.816 0.265 11.304 1.00 90.44 167 LYS A C 1
ATOM 1406 O O . LYS A 1 167 ? -13.614 -0.829 10.783 1.00 90.44 167 LYS A O 1
ATOM 1411 N N . THR A 1 168 ? -12.860 1.029 11.811 1.00 89.31 168 THR A N 1
ATOM 1412 C CA . THR A 1 168 ? -11.442 0.667 11.842 1.00 89.31 168 THR A CA 1
ATOM 1413 C C . THR A 1 168 ? -10.936 0.584 13.283 1.00 89.31 168 THR A C 1
ATOM 1415 O O . THR A 1 168 ? -11.391 1.307 14.168 1.00 89.31 168 THR A O 1
ATOM 1418 N N . GLU A 1 169 ? -10.015 -0.339 13.536 1.00 88.31 169 GLU A N 1
ATOM 1419 C CA . GLU A 1 169 ? -9.220 -0.429 14.762 1.00 88.31 169 GLU A CA 1
ATOM 1420 C C . GLU A 1 169 ? -7.748 -0.489 14.362 1.00 88.31 169 GLU A C 1
ATOM 1422 O O . GLU A 1 169 ? -7.387 -1.254 13.468 1.00 88.31 169 GLU A O 1
ATOM 1427 N N . ILE A 1 170 ? -6.901 0.304 15.019 1.00 85.19 170 ILE A N 1
ATOM 1428 C CA . ILE A 1 170 ? -5.468 0.353 14.721 1.00 85.19 170 ILE A CA 1
ATOM 1429 C C . ILE A 1 170 ? -4.688 -0.081 15.966 1.00 85.19 170 ILE A C 1
ATOM 1431 O O . ILE A 1 170 ? -4.751 0.559 17.020 1.00 85.19 170 ILE A O 1
ATOM 1435 N N . LEU A 1 171 ? -3.961 -1.189 15.846 1.00 81.06 171 LEU A N 1
ATOM 1436 C CA . LEU A 1 171 ? -3.108 -1.759 16.886 1.00 81.06 171 LEU A CA 1
ATOM 1437 C C . LEU A 1 171 ? -1.658 -1.358 16.618 1.00 81.06 171 LEU A C 1
ATOM 1439 O O . LEU A 1 171 ? -1.144 -1.612 15.530 1.00 81.06 171 LEU A O 1
ATOM 1443 N N . LEU A 1 172 ? -1.022 -0.705 17.595 1.00 68.50 172 LEU A N 1
ATOM 1444 C CA . LEU A 1 172 ? 0.177 0.101 17.346 1.00 68.50 172 LEU A CA 1
ATOM 1445 C C . LEU A 1 172 ? 1.267 -0.009 18.404 1.00 68.50 172 LEU A C 1
ATOM 1447 O O . LEU A 1 172 ? 0.993 -0.152 19.598 1.00 68.50 172 LEU A O 1
ATOM 1451 N N . GLU A 1 173 ? 2.488 0.273 17.945 1.00 61.06 173 GLU A N 1
ATOM 1452 C CA . GLU A 1 173 ? 3.633 0.664 18.777 1.00 61.06 173 GLU A CA 1
ATOM 1453 C C . GLU A 1 173 ? 4.066 2.145 18.608 1.00 61.06 173 GLU A C 1
ATOM 1455 O O . GLU A 1 173 ? 4.897 2.619 19.380 1.00 61.06 173 GLU A O 1
ATOM 1460 N N . HIS A 1 174 ? 3.506 2.920 17.659 1.00 61.59 174 HIS A N 1
ATOM 1461 C CA . HIS A 1 174 ? 4.002 4.272 17.310 1.00 61.59 174 HIS A CA 1
ATOM 1462 C C . HIS A 1 174 ? 3.095 5.442 17.762 1.00 61.59 174 HIS A C 1
ATOM 1464 O O . HIS A 1 174 ? 1.873 5.313 17.825 1.00 61.59 174 HIS A O 1
ATOM 1470 N N . ARG A 1 175 ? 3.689 6.614 18.067 1.00 63.06 175 ARG A N 1
ATOM 1471 C CA . ARG A 1 175 ? 2.997 7.780 18.672 1.00 63.06 175 ARG A CA 1
ATOM 1472 C C . ARG A 1 175 ? 2.162 8.629 17.700 1.00 63.06 175 ARG A C 1
ATOM 1474 O O . ARG A 1 175 ? 1.117 9.110 18.124 1.00 63.06 175 ARG A O 1
ATOM 1481 N N . ILE A 1 176 ? 2.575 8.766 16.435 1.00 62.91 176 ILE A N 1
ATOM 1482 C CA . ILE A 1 176 ? 1.915 9.624 15.418 1.00 62.91 176 ILE A CA 1
ATOM 1483 C C . ILE A 1 176 ? 0.418 9.315 15.298 1.00 62.91 176 ILE A C 1
ATOM 1485 O O . ILE A 1 176 ? -0.433 10.192 15.417 1.00 62.91 176 ILE A O 1
ATOM 1489 N N . LEU A 1 177 ? 0.063 8.038 15.146 1.00 64.94 177 LEU A N 1
ATOM 1490 C CA . LEU A 1 177 ? -1.344 7.674 15.008 1.00 64.94 177 LEU A CA 1
ATOM 1491 C C . LEU A 1 177 ? -2.140 7.863 16.294 1.00 64.94 177 LEU A C 1
ATOM 1493 O O . LEU A 1 177 ? -3.338 8.101 16.219 1.00 64.94 177 LEU A O 1
ATOM 1497 N N . LYS A 1 178 ? -1.509 7.811 17.471 1.00 69.69 178 LYS A N 1
ATOM 1498 C CA . LYS A 1 178 ? -2.202 8.126 18.725 1.00 69.69 178 LYS A CA 1
ATOM 1499 C C . LYS A 1 178 ? -2.669 9.582 18.741 1.00 69.69 178 LYS A C 1
ATOM 1501 O O . LYS A 1 178 ? -3.751 9.869 19.248 1.00 69.69 178 LYS A O 1
ATOM 1506 N N . GLU A 1 179 ? -1.855 10.482 18.201 1.00 75.75 179 GLU A N 1
ATOM 1507 C CA . GLU A 1 179 ? -2.175 11.903 18.110 1.00 75.75 179 GLU A CA 1
ATOM 1508 C C . GLU A 1 179 ? -3.361 12.153 17.172 1.00 75.75 179 GLU A C 1
ATOM 1510 O O . GLU A 1 179 ? -4.307 12.846 17.539 1.00 75.75 179 GLU A O 1
ATOM 1515 N N . VAL A 1 180 ? -3.365 11.509 16.003 1.00 71.00 180 VAL A N 1
ATOM 1516 C CA . VAL A 1 180 ? -4.409 11.720 14.990 1.00 71.00 180 VAL A CA 1
ATOM 1517 C C . VAL A 1 180 ? -5.685 10.919 15.283 1.00 71.00 180 VAL A C 1
ATOM 1519 O O . VAL A 1 180 ? -6.801 11.442 15.194 1.00 71.00 180 VAL A O 1
ATOM 1522 N N . PHE A 1 181 ? -5.552 9.648 15.657 1.00 71.75 181 PHE A N 1
ATOM 1523 C CA . PHE A 1 181 ? -6.647 8.676 15.745 1.00 71.75 181 PHE A CA 1
ATOM 1524 C C . PHE A 1 181 ? -7.077 8.339 17.173 1.00 71.75 181 PHE A C 1
ATOM 1526 O O . PHE A 1 181 ? -7.994 7.552 17.331 1.00 71.75 181 PHE A O 1
ATOM 1533 N N . GLY A 1 182 ? -6.486 8.919 18.222 1.00 77.88 182 GLY A N 1
ATOM 1534 C CA . GLY A 1 182 ? -7.039 8.904 19.583 1.00 77.88 182 GLY A CA 1
ATOM 1535 C C . GLY A 1 182 ? -7.644 7.567 20.050 1.00 77.88 182 GLY A C 1
ATOM 1536 O O . GLY A 1 182 ? -6.913 6.634 20.385 1.00 77.88 182 GLY A O 1
ATOM 1537 N N . LYS A 1 183 ? -8.985 7.489 20.111 1.00 72.00 183 LYS A N 1
ATOM 1538 C CA . LYS A 1 183 ? -9.748 6.355 20.679 1.00 72.00 183 LYS A CA 1
ATOM 1539 C C . LYS A 1 183 ? -9.742 5.109 19.787 1.00 72.00 183 LYS A C 1
ATOM 1541 O O . LYS A 1 183 ? -9.964 4.008 20.284 1.00 72.00 183 LYS A O 1
ATOM 1546 N N . GLU A 1 184 ? -9.506 5.291 18.497 1.00 70.38 184 GLU A N 1
ATOM 1547 C CA . GLU A 1 184 ? -9.428 4.260 17.467 1.00 70.38 184 GLU A CA 1
ATOM 1548 C C . GLU A 1 184 ? -8.073 3.533 17.496 1.00 70.38 184 GLU A C 1
ATOM 1550 O O . GLU A 1 184 ? -7.923 2.455 16.915 1.00 70.38 184 GLU A O 1
ATOM 1555 N N . THR A 1 185 ? -7.100 4.091 18.227 1.00 61.09 185 THR A N 1
ATOM 1556 C CA . THR A 1 185 ? -5.804 3.460 18.480 1.00 61.09 185 THR A CA 1
ATOM 1557 C C . THR A 1 185 ? -5.780 2.706 19.799 1.00 61.09 185 THR A C 1
ATOM 1559 O O . THR A 1 185 ? -6.196 3.209 20.846 1.00 61.09 185 THR A O 1
ATOM 1562 N N . ARG A 1 186 ? -5.199 1.507 19.775 1.00 65.69 186 ARG A N 1
ATOM 1563 C CA . ARG A 1 186 ? -4.769 0.806 20.986 1.00 65.69 186 ARG A CA 1
ATOM 1564 C C . ARG A 1 186 ? -3.272 0.569 20.909 1.00 65.69 186 ARG A C 1
ATOM 1566 O O . ARG A 1 186 ? -2.787 -0.153 20.042 1.00 65.69 186 ARG A O 1
ATOM 1573 N N . ILE A 1 187 ? -2.545 1.192 21.835 1.00 60.12 187 ILE A N 1
ATOM 1574 C CA . ILE A 1 187 ? -1.120 0.919 22.019 1.00 60.12 187 ILE A CA 1
ATOM 1575 C C . ILE A 1 187 ? -1.009 -0.373 22.808 1.00 60.12 187 ILE A C 1
ATOM 1577 O O . ILE A 1 187 ? -1.484 -0.435 23.941 1.00 60.12 187 ILE A O 1
ATOM 1581 N N . LEU A 1 188 ? -0.364 -1.374 22.227 1.00 58.84 188 LEU A N 1
ATOM 1582 C CA . LEU A 1 188 ? -0.095 -2.632 22.908 1.00 58.84 188 LEU A CA 1
ATOM 1583 C C . LEU A 1 188 ? 1.333 -2.575 23.434 1.00 58.84 188 LEU A C 1
ATOM 1585 O O . LEU A 1 188 ? 2.283 -2.637 22.662 1.00 58.84 188 LEU A O 1
ATOM 1589 N N . ARG A 1 189 ? 1.498 -2.390 24.748 1.00 47.22 189 ARG A N 1
ATOM 1590 C CA . ARG A 1 189 ? 2.825 -2.178 25.351 1.00 47.22 189 ARG A CA 1
ATOM 1591 C C . ARG A 1 189 ? 3.519 -3.480 25.740 1.00 47.22 189 ARG A C 1
ATOM 1593 O O . ARG A 1 189 ? 4.690 -3.460 26.108 1.00 47.22 189 ARG A O 1
ATOM 1600 N N . SER A 1 190 ? 2.818 -4.614 25.692 1.00 45.97 190 SER A N 1
ATOM 1601 C CA . SER A 1 190 ? 3.400 -5.924 25.986 1.00 45.97 190 SER A CA 1
ATOM 1602 C C . SER A 1 190 ? 2.588 -7.084 25.399 1.00 45.97 190 SER A C 1
ATOM 1604 O O . SER A 1 190 ? 1.394 -6.959 25.125 1.00 45.97 190 SER A O 1
ATOM 1606 N N . LYS A 1 191 ? 3.214 -8.269 25.314 1.00 46.47 191 LYS A N 1
ATOM 1607 C CA . LYS A 1 191 ? 2.554 -9.542 24.952 1.00 46.47 191 LYS A CA 1
ATOM 1608 C C . LYS A 1 191 ? 1.374 -9.923 25.872 1.00 46.47 191 LYS A C 1
ATOM 1610 O O . LYS A 1 191 ? 0.644 -10.850 25.531 1.00 46.47 191 LYS A O 1
ATOM 1615 N N . GLN A 1 192 ? 1.209 -9.264 27.024 1.00 41.75 192 GLN A N 1
ATOM 1616 C CA . GLN A 1 192 ? 0.161 -9.543 28.015 1.00 41.75 192 GLN A CA 1
ATOM 1617 C C . GLN A 1 192 ? -1.079 -8.643 27.875 1.00 41.75 192 GLN A C 1
ATOM 1619 O O . GLN A 1 192 ? -2.140 -9.023 28.352 1.00 41.75 192 GLN A O 1
ATOM 1624 N N . GLU A 1 193 ? -0.985 -7.500 27.187 1.00 49.28 193 GLU A N 1
ATOM 1625 C CA . GLU A 1 193 ? -2.128 -6.596 26.927 1.00 49.28 193 GLU A CA 1
ATOM 1626 C C . GLU A 1 193 ? -2.902 -6.970 25.650 1.00 49.28 193 GLU A C 1
ATOM 1628 O O . GLU A 1 193 ? -3.785 -6.245 25.194 1.00 49.28 193 GLU A O 1
ATOM 1633 N N . MET A 1 194 ? -2.557 -8.110 25.048 1.00 49.91 194 MET A N 1
ATOM 1634 C CA . MET A 1 194 ? -3.191 -8.607 23.834 1.00 49.91 194 MET A CA 1
ATOM 1635 C C . MET A 1 194 ? -4.636 -9.013 24.163 1.00 49.91 194 MET A C 1
ATOM 1637 O O . MET A 1 194 ? -4.825 -9.822 25.073 1.00 49.91 194 MET A O 1
ATOM 1641 N N . PRO A 1 195 ? -5.652 -8.477 23.460 1.00 49.03 195 PRO A N 1
ATOM 1642 C CA . PRO A 1 195 ? -7.049 -8.766 23.767 1.00 49.03 195 PRO A CA 1
ATOM 1643 C C . PRO A 1 195 ? -7.309 -10.278 23.767 1.00 49.03 195 PRO A C 1
ATOM 1645 O O . PRO A 1 195 ? -6.759 -11.000 22.924 1.00 49.03 195 PRO A O 1
ATOM 1648 N N . ALA A 1 196 ? -8.096 -10.729 24.753 1.00 47.25 196 ALA A N 1
ATOM 1649 C CA . ALA A 1 196 ? -8.506 -12.120 24.965 1.00 47.25 196 ALA A CA 1
ATOM 1650 C C . ALA A 1 196 ? -9.302 -12.692 23.792 1.00 47.25 196 ALA A C 1
ATOM 1652 O O . ALA A 1 196 ? -9.801 -11.916 22.954 1.00 47.25 196 ALA A O 1
#

pLDDT: mean 88.18, std 12.37, range [41.75, 97.5]

Foldseek 3Di:
DFAEEEQDDDPPPCSVVLLVVVCVVCVVAAEDEQLADDLQAQHQKFKAFPVVLVVLCVVPVVCNVVQVVQWDDDPGTIIGSQVPDDDPPPCSSVVRVLRTLAPLSDAPVVSLVVNLVSLLPDAGDRYYYYHGQPDRSVCRCCPRNVHDPVVVLVSVLSSVVSCVPHRYAYEDCDDSCCVRPPPSYDDDPDPVSSDD